Protein 2GVK (pdb70)

Nearest PDB structures (foldseek):
  5gt2-assembly2_D  TM=8.939E-01  e=2.652E-26  Escherichia coli K-12
  5de0-assembly2_D  TM=8.785E-01  e=1.524E-26  Vibrio cholerae
  5vj0-assembly2_C  TM=8.850E-01  e=1.027E-25  [Enterobacter] lignolyticus
  6fl2-assembly1_A  TM=8.879E-01  e=4.227E-25  Klebsiella pneumoniae
  6fiy-assembly1_A  TM=8.890E-01  e=9.405E-25  Klebsiella pneumoniae

B-factor: mean 17.21, std 8.4, range [4.23, 90.87]

Sequence (299 aa):
FGGHIIPQDDVAGKQGEENVVIFIVYNLTDDSPDTVDKVKDDVCANFSAIRSRNRRFPDQFSSSCTGFGADAWTRLFPDKGKPKELSSSTFSSEIKGEKYTAVSTPGDLLFHIRRAKQGLCFEFASSSIILDEKLKGAVVVSVDETHGFRYDGKAIIGFVDDGTEENPAVDENPYHFAVIGEEDADFAGGSYVFVQKYIHDVAWNALLPVEEQQQEKVIGRHKFFNDVELLSDEEKPGNAHNAVTNIGDDLKIVRANPFANNTSKGEEYGTYFIGYASTFSTTRRRLENFIIGSPAGNTDRRLLDFSTAITGTLFFVPSYDLLGELGE

Organism: Bacteroides thetaiotaomicron (strain ATCC 29148 / DSM 2079 / JCM 5827 / CCUG 10774 / NCTC 10582 / VPI-5482 / E50) (NCBI:txid226186)

InterPro domains:
  IPR006314 Dyp-type peroxidase [PS51404] (10-314)
  IPR006314 Dyp-type peroxidase [PTHR30521] (12-313)
  IPR006314 Dyp-type peroxidase [TIGR01413] (16-309)
  IPR011008 Dimeric alpha-beta barrel [SSF54909] (9-314)
  IPR048327 Dyp-type peroxidase, N-terminal domain [PF04261] (18-145)
  IPR048328 Dyp-type peroxidase, C-terminal domain [PF20628] (150-308)

Structure (mmCIF, N/CA/C/O backbone):
data_2GVK
#
_entry.id   2GVK
#
_cell.length_a   109.090
_cell.length_b   109.090
_cell.length_c   122.100
_cell.angle_alpha   90.000
_cell.angle_beta   90.000
_cell.angle_gamma   120.000
#
_symmetry.space_group_name_H-M   'P 63 2 2'
#
loop_
_entity.id
_entity.type
_entity.pdbx_description
1 polymer 'Heme peroxidase'
2 non-polymer 'CHLORIDE ION'
3 non-polymer 'SODIUM ION'
4 non-polymer 'UNKNOWN LIGAND'
5 non-polymer 1,2-ETHANEDIOL
6 non-polymer 'ACETIC ACID'
7 water water
#
loop_
_atom_site.group_PDB
_atom_site.id
_atom_site.type_symbol
_atom_site.label_atom_id
_atom_site.label_alt_id
_atom_site.label_comp_id
_atom_site.label_asym_id
_atom_site.label_entity_id
_atom_site.label_seq_id
_atom_site.pdbx_PDB_ins_code
_atom_site.Cartn_x
_atom_site.Cartn_y
_atom_site.Ca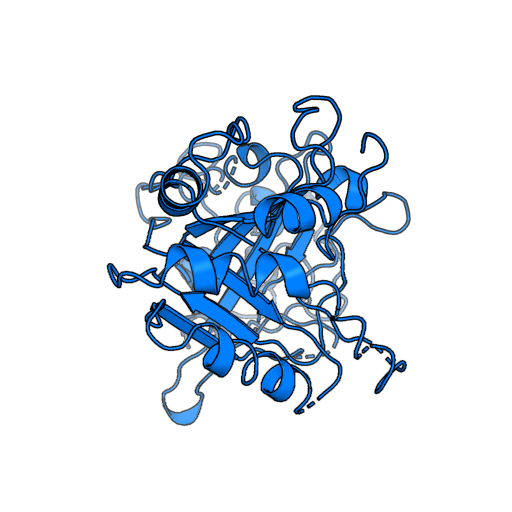rtn_z
_atom_site.occupancy
_atom_site.B_iso_or_equiv
_atom_site.auth_seq_id
_atom_site.auth_comp_id
_atom_site.auth_asym_id
_atom_site.auth_atom_id
_atom_site.pdbx_PDB_model_num
ATOM 1 N N . PHE A 1 9 ? 54.687 42.439 -3.612 1.00 22.70 8 PHE A N 1
ATOM 2 C CA . PHE A 1 9 ? 55.249 43.799 -3.322 1.00 22.54 8 PHE A CA 1
ATOM 3 C C . PHE A 1 9 ? 56.583 44.000 -4.036 1.00 21.88 8 PHE A C 1
ATOM 4 O O . PHE A 1 9 ? 57.507 44.604 -3.490 1.00 21.71 8 PHE A O 1
ATOM 12 N N . GLY A 1 10 ? 56.663 43.498 -5.272 1.00 21.29 9 GLY A N 1
ATOM 13 C CA . GLY A 1 10 ? 57.876 43.600 -6.082 1.00 20.63 9 GLY A CA 1
ATOM 14 C C . GLY A 1 10 ? 59.094 42.953 -5.436 1.00 20.03 9 GLY A C 1
ATOM 15 O O . GLY A 1 10 ? 60.232 43.291 -5.769 1.00 20.03 9 GLY A O 1
ATOM 16 N N . GLY A 1 11 ? 58.853 42.010 -4.524 1.00 19.34 10 GLY A N 1
ATOM 17 C CA . GLY A 1 11 ? 59.930 41.346 -3.801 1.00 18.68 10 GLY A CA 1
ATOM 18 C C . GLY A 1 11 ? 60.501 42.184 -2.653 1.00 18.09 10 GLY A C 1
ATOM 19 O O . GLY A 1 11 ? 61.564 41.878 -2.127 1.00 18.37 10 GLY A O 1
ATOM 20 N N . HIS A 1 12 ? 59.796 43.226 -2.265 1.00 17.21 11 HIS A N 1
ATOM 21 C CA . HIS A 1 12 ? 60.258 44.084 -1.191 1.00 16.41 11 HIS A CA 1
ATOM 22 C C . HIS A 1 12 ? 59.626 43.673 0.126 1.00 15.95 11 HIS A C 1
ATOM 23 O O . HIS A 1 12 ? 58.420 43.473 0.205 1.00 16.65 11 HIS A O 1
ATOM 30 N N . ILE A 1 13 ? 60.446 43.554 1.154 1.00 14.93 12 ILE A N 1
ATOM 31 C CA A ILE A 1 13 ? 59.980 43.194 2.485 0.50 14.45 12 ILE A CA 1
ATOM 32 C CA B ILE A 1 13 ? 59.965 43.195 2.477 0.50 14.43 12 ILE A CA 1
ATOM 33 C C . ILE A 1 13 ? 59.482 44.454 3.208 1.00 13.95 12 ILE A C 1
ATOM 34 O O . ILE A 1 13 ? 60.238 45.406 3.387 1.00 13.72 12 ILE A O 1
ATOM 43 N N . PRO A 1 14 ? 58.203 44.458 3.632 1.00 13.23 13 PRO A N 1
ATOM 44 C CA . PRO A 1 14 ? 57.688 45.610 4.347 1.00 12.86 13 PRO A CA 1
ATOM 45 C C . PRO A 1 14 ? 58.153 45.648 5.791 1.00 12.24 13 PRO A C 1
ATOM 46 O O . PRO A 1 14 ? 58.556 44.635 6.349 1.00 11.92 13 PRO A O 1
ATOM 50 N N . GLN A 1 15 ? 58.124 46.823 6.373 1.00 12.02 14 GLN A N 1
ATOM 51 C CA . GLN A 1 15 ? 58.285 46.946 7.795 1.00 11.83 14 GLN A CA 1
ATOM 52 C C . GLN A 1 15 ? 57.048 46.310 8.463 1.00 12.10 14 GLN A C 1
ATOM 53 O O . GLN A 1 15 ? 56.111 45.907 7.778 1.00 11.87 14 GLN A O 1
ATOM 59 N N . ASP A 1 16 ? 57.026 46.301 9.802 1.00 12.35 15 ASP A N 1
ATOM 60 C CA A ASP A 1 16 ? 55.983 45.632 10.553 0.50 12.64 15 ASP A CA 1
ATOM 61 C CA B ASP A 1 16 ? 55.949 45.644 10.553 0.50 12.46 15 ASP A CA 1
ATOM 62 C C . ASP A 1 16 ? 54.716 46.489 10.610 1.00 12.89 15 ASP A C 1
ATOM 63 O O . ASP A 1 16 ? 54.311 46.949 11.679 1.00 13.43 15 ASP A O 1
ATOM 72 N N . VAL A 1 17 ? 54.063 46.626 9.482 1.00 13.20 16 VAL A N 1
ATOM 73 C CA . VAL A 1 17 ? 52.920 47.494 9.365 1.00 13.71 16 VAL A CA 1
ATOM 74 C C . VAL A 1 17 ? 51.602 46.749 9.511 1.00 14.58 16 VAL A C 1
ATOM 75 O O . VAL A 1 17 ? 50.531 47.355 9.533 1.00 14.91 16 VAL A O 1
ATOM 79 N N . ALA A 1 18 ? 51.677 45.439 9.613 1.00 15.38 17 ALA A N 1
ATOM 80 C CA . ALA A 1 18 ? 50.503 44.642 9.811 1.00 16.36 17 ALA A CA 1
ATOM 81 C C . ALA A 1 18 ? 50.641 43.877 11.085 1.00 17.47 17 ALA A C 1
ATOM 82 O O . ALA A 1 18 ? 49.979 42.885 11.279 1.00 18.01 17 ALA A O 1
ATOM 84 N N . GLY A 1 19 ? 51.532 44.341 11.961 1.00 18.11 18 GLY A N 1
ATOM 85 C CA . GLY A 1 19 ? 51.716 43.726 13.244 1.00 18.77 18 GLY A CA 1
ATOM 86 C C . GLY A 1 19 ? 50.508 43.906 14.165 1.00 19.17 18 GLY A C 1
ATOM 87 O O . GLY A 1 19 ? 49.674 44.816 13.970 1.00 19.54 18 GLY A O 1
ATOM 88 N N . LYS A 1 20 ? 50.391 43.019 15.137 1.00 19.15 19 LYS A N 1
ATOM 89 C CA . LYS A 1 20 ? 49.421 43.171 16.177 1.00 19.31 19 LYS A CA 1
ATOM 90 C C . LYS A 1 20 ? 49.878 44.254 17.078 1.00 19.33 19 LYS A C 1
ATOM 91 O O . LYS A 1 20 ? 51.039 44.685 17.015 1.00 19.34 19 LYS A O 1
ATOM 93 N N . GLN A 1 21 ? 48.971 44.716 17.933 1.00 19.45 20 GLN A N 1
ATOM 94 C CA . GLN A 1 21 ? 49.278 45.765 18.895 1.00 19.50 20 GLN A CA 1
ATOM 95 C C . GLN A 1 21 ? 50.044 45.210 20.089 1.00 19.47 20 GLN A C 1
ATOM 96 O O . GLN A 1 21 ? 49.642 44.216 20.694 1.00 19.49 20 GLN A O 1
ATOM 102 N N . GLY A 1 22 ? 51.152 45.863 20.419 1.00 19.59 21 GLY A N 1
ATOM 103 C CA . GLY A 1 22 ? 52.001 45.432 21.480 1.00 18.50 21 GLY A CA 1
ATOM 104 C C . GLY A 1 22 ? 51.355 45.560 22.830 1.00 17.47 21 GLY A C 1
ATOM 105 O O . GLY A 1 22 ? 50.278 46.172 22.982 1.00 18.12 21 GLY A O 1
ATOM 106 N N . GLU A 1 23 ? 51.995 44.994 23.804 1.00 16.00 22 GLU A N 1
ATOM 107 C CA A GLU A 1 23 ? 51.567 45.120 25.180 0.70 15.43 22 GLU A CA 1
ATOM 108 C CA B GLU A 1 23 ? 51.552 45.135 25.176 0.30 15.34 22 GLU A CA 1
ATOM 109 C C . GLU A 1 23 ? 51.986 46.495 25.711 1.00 14.85 22 GLU A C 1
ATOM 110 O O . GLU A 1 23 ? 51.298 47.090 26.543 1.00 14.62 22 GLU A O 1
ATOM 121 N N . ASN A 1 24 ? 53.153 46.963 25.240 1.00 13.85 23 ASN A N 1
ATOM 122 C CA . ASN A 1 24 ? 53.735 48.254 25.626 1.00 13.04 23 ASN A CA 1
ATOM 123 C C . ASN A 1 24 ? 54.143 48.949 24.374 1.00 12.90 23 ASN A C 1
ATOM 124 O O . ASN A 1 24 ? 54.670 48.318 23.480 1.00 13.66 23 ASN A O 1
ATOM 129 N N . VAL A 1 25 ? 53.903 50.248 24.299 1.00 12.37 24 VAL A N 1
ATOM 130 C CA A VAL A 1 25 ? 54.177 50.995 23.070 0.50 12.04 24 VAL A CA 1
ATOM 131 C CA B VAL A 1 25 ? 54.159 50.999 23.069 0.50 11.99 24 VAL A CA 1
ATOM 132 C C . VAL A 1 25 ? 54.718 52.380 23.348 1.00 11.85 24 VAL A C 1
ATOM 133 O O . VAL A 1 25 ? 54.342 53.015 24.293 1.00 11.62 24 VAL A O 1
ATOM 140 N N . ILE A 1 26 ? 55.653 52.804 22.501 1.00 11.47 25 ILE A N 1
ATOM 141 C CA . ILE A 1 26 ? 56.150 54.160 22.503 1.00 11.16 25 ILE A CA 1
ATOM 142 C C . ILE A 1 26 ? 55.924 54.736 21.130 1.00 11.23 25 ILE A C 1
ATOM 143 O O . ILE A 1 26 ? 56.256 54.100 20.115 1.00 11.49 25 ILE A O 1
ATOM 148 N N . PHE A 1 27 ? 55.246 55.871 21.080 1.00 11.22 26 PHE A N 1
ATOM 149 C CA . PHE A 1 27 ? 55.097 56.658 19.827 1.00 11.12 26 PHE A CA 1
ATOM 150 C C . PHE A 1 27 ? 55.938 57.923 19.958 1.00 10.77 26 PHE A C 1
ATOM 151 O O . PHE A 1 27 ? 55.686 58.751 20.841 1.00 10.96 26 PHE A O 1
ATOM 159 N N . ILE A 1 28 ? 56.925 58.080 19.084 1.00 10.43 27 ILE A N 1
ATOM 160 C CA . ILE A 1 28 ? 57.750 59.287 19.067 1.00 10.71 27 ILE A CA 1
ATOM 161 C C . ILE A 1 28 ? 57.656 59.994 17.714 1.00 10.63 27 ILE A C 1
ATOM 162 O O . ILE A 1 28 ? 57.859 59.386 16.678 1.00 10.81 27 ILE A O 1
ATOM 167 N N . VAL A 1 29 ? 57.333 61.288 17.747 1.00 10.65 28 VAL A N 1
ATOM 168 C CA . VAL A 1 29 ? 57.381 62.117 16.576 1.00 10.81 28 VAL A CA 1
ATOM 169 C C . VAL A 1 29 ? 58.444 63.182 16.790 1.00 10.66 28 VAL A C 1
ATOM 170 O O . VAL A 1 29 ? 58.446 63.882 17.808 1.00 10.80 28 VAL A O 1
ATOM 174 N N . TYR A 1 30 ? 59.381 63.239 15.854 1.00 10.56 29 TYR A N 1
ATOM 175 C CA . TYR A 1 30 ? 60.468 64.196 15.872 1.00 10.59 29 TYR A CA 1
ATOM 176 C C . TYR A 1 30 ? 60.313 65.192 14.735 1.00 10.91 29 TYR A C 1
ATOM 177 O O . TYR A 1 30 ? 59.861 64.832 13.645 1.00 10.90 29 TYR A O 1
ATOM 186 N N . ASN A 1 31 ? 60.792 66.414 14.949 1.00 11.33 30 ASN A N 1
ATOM 187 C CA . ASN A 1 31 ? 61.077 67.326 13.855 1.00 11.51 30 ASN A CA 1
ATOM 188 C C . ASN A 1 31 ? 62.581 67.365 13.627 1.00 11.69 30 ASN A C 1
ATOM 189 O O . ASN A 1 31 ? 63.355 67.229 14.559 1.00 11.53 30 ASN A O 1
ATOM 194 N N . LEU A 1 32 ? 62.981 67.547 12.378 1.00 11.86 31 LEU A N 1
ATOM 195 C CA . LEU A 1 32 ? 64.379 67.727 12.045 1.00 12.10 31 LEU A CA 1
ATOM 196 C C . LEU A 1 32 ? 64.850 69.105 12.447 1.00 12.63 31 LEU A C 1
ATOM 197 O O . LEU A 1 32 ? 64.107 70.063 12.346 1.00 12.88 31 LEU A O 1
ATOM 202 N N . THR A 1 33 ? 66.123 69.200 12.827 1.00 12.99 32 THR A N 1
ATOM 203 C CA . THR A 1 33 ? 66.778 70.494 13.032 1.00 13.69 32 THR A CA 1
ATOM 204 C C . THR A 1 33 ? 67.558 70.891 11.784 1.00 14.48 32 THR A C 1
ATOM 205 O O . THR A 1 33 ? 67.770 70.076 10.887 1.00 14.12 32 THR A O 1
ATOM 209 N N . ASP A 1 34 ? 68.094 72.110 11.797 1.00 15.52 33 ASP A N 1
ATOM 210 C CA A ASP A 1 34 ? 68.874 72.612 10.669 0.70 16.24 33 ASP A CA 1
ATOM 211 C CA B ASP A 1 34 ? 68.866 72.635 10.683 0.30 15.98 33 ASP A CA 1
ATOM 212 C C . ASP A 1 34 ? 70.377 72.417 10.874 1.00 16.34 33 ASP A C 1
ATOM 213 O O . ASP A 1 34 ? 71.186 73.088 10.251 1.00 17.18 33 ASP A O 1
ATOM 222 N N . SER A 1 35 ? 70.750 71.490 11.719 1.00 16.23 34 SER A N 1
ATOM 223 C CA . SER A 1 35 ? 72.172 71.265 11.983 1.00 15.98 34 SER A CA 1
ATOM 224 C C . SER A 1 35 ? 72.885 70.697 10.741 1.00 15.71 34 SER A C 1
ATOM 225 O O . SER A 1 35 ? 72.269 70.065 9.903 1.00 15.50 34 SER A O 1
ATOM 228 N N . PRO A 1 36 ? 74.188 70.898 10.661 1.00 15.37 35 PRO A N 1
ATOM 229 C CA . PRO A 1 36 ? 74.947 70.387 9.512 1.00 15.00 35 PRO A CA 1
ATOM 230 C C . PRO A 1 36 ? 75.261 68.887 9.582 1.00 14.30 35 PRO A C 1
ATOM 231 O O . PRO A 1 36 ? 76.054 68.388 8.780 1.00 14.18 35 PRO A O 1
ATOM 235 N N . ASP A 1 37 ? 74.672 68.187 10.552 1.00 13.63 36 ASP A N 1
ATOM 236 C CA . ASP A 1 37 ? 74.798 66.733 10.647 1.00 13.14 36 ASP A CA 1
ATOM 237 C C . ASP A 1 37 ? 73.451 66.024 10.482 1.00 12.44 36 ASP A C 1
ATOM 238 O O . ASP A 1 37 ? 73.383 64.798 10.589 1.00 12.83 36 ASP A O 1
ATOM 243 N N . THR A 1 38 ? 72.381 66.787 10.291 1.00 11.70 37 THR A N 1
ATOM 244 C CA . THR A 1 38 ? 71.022 66.230 10.395 1.00 11.49 37 THR A CA 1
ATOM 245 C C . THR A 1 38 ? 70.758 65.139 9.382 1.00 11.44 37 THR A C 1
ATOM 246 O O . THR A 1 38 ? 70.254 64.066 9.738 1.00 11.14 37 THR A O 1
ATOM 250 N N . VAL A 1 39 ? 71.089 65.379 8.125 1.00 11.23 38 VAL A N 1
ATOM 251 C CA . VAL A 1 39 ? 70.815 64.363 7.104 1.00 11.58 38 VAL A CA 1
ATOM 252 C C . VAL A 1 39 ? 71.634 63.107 7.361 1.00 11.79 38 VAL A C 1
ATOM 253 O O . VAL A 1 39 ? 71.126 62.009 7.287 1.00 11.67 38 VAL A O 1
ATOM 257 N N . ASP A 1 40 ? 72.901 63.281 7.668 1.00 12.11 39 ASP A N 1
ATOM 258 C CA . ASP A 1 40 ? 73.787 62.130 7.920 1.00 12.65 39 ASP A CA 1
ATOM 259 C C . ASP A 1 40 ? 73.331 61.288 9.112 1.00 12.59 39 ASP A C 1
ATOM 260 O O . ASP A 1 40 ? 73.420 60.062 9.083 1.00 12.77 39 ASP A O 1
ATOM 265 N N . LYS A 1 41 ? 72.894 61.938 10.177 1.00 12.47 40 LYS A N 1
ATOM 266 C CA . LYS A 1 41 ? 72.448 61.201 11.371 1.00 12.56 40 LYS A CA 1
ATOM 267 C C . LYS A 1 41 ? 71.164 60.429 11.088 1.00 12.40 40 LYS A C 1
ATOM 268 O O . LYS A 1 41 ? 71.027 59.271 11.488 1.00 12.56 40 LYS A O 1
ATOM 274 N N . VAL A 1 42 ? 70.260 61.027 10.332 1.00 12.25 41 VAL A N 1
ATOM 275 C CA . VAL A 1 42 ? 69.044 60.325 9.947 1.00 12.29 41 VAL A CA 1
ATOM 276 C C . VAL A 1 42 ? 69.387 59.122 9.053 1.00 12.40 41 VAL A C 1
ATOM 277 O O . VAL A 1 42 ? 68.842 58.032 9.227 1.00 12.00 41 VAL A O 1
ATOM 281 N N . LYS A 1 43 ? 70.315 59.319 8.127 1.00 12.83 42 LYS A N 1
ATOM 282 C CA . LYS A 1 43 ? 70.722 58.241 7.220 1.00 13.45 42 LYS A CA 1
ATOM 283 C C . LYS A 1 43 ? 71.409 57.101 7.984 1.00 13.94 42 LYS A C 1
ATOM 284 O O . LYS A 1 43 ? 71.230 55.918 7.640 1.00 14.04 42 LYS A O 1
ATOM 290 N N . ASP A 1 44 ? 72.147 57.437 9.042 1.00 14.46 43 ASP A N 1
ATOM 291 C CA A ASP A 1 44 ? 72.782 56.406 9.926 0.70 14.74 43 ASP A CA 1
ATOM 292 C CA B ASP A 1 44 ? 72.791 56.409 9.822 0.30 14.46 43 ASP A CA 1
ATOM 293 C C . ASP A 1 44 ? 71.730 55.525 10.540 1.00 14.38 43 ASP A C 1
ATOM 294 O O . ASP A 1 44 ? 71.876 54.315 10.602 1.00 14.82 43 ASP A O 1
ATOM 303 N N . VAL A 1 45 ? 70.649 56.131 11.002 1.00 13.45 44 VAL A N 1
ATOM 304 C CA . VAL A 1 45 ? 69.547 55.343 11.565 1.00 13.10 44 VAL A CA 1
ATOM 305 C C . VAL A 1 45 ? 68.894 54.473 10.463 1.00 12.85 44 VAL A C 1
ATOM 306 O O . VAL A 1 45 ? 68.656 53.289 10.665 1.00 12.65 44 VAL A O 1
ATOM 310 N N . CYS A 1 46 ? 68.648 55.060 9.287 1.00 12.80 45 CYS A N 1
ATOM 311 C CA . CYS A 1 46 ? 68.090 54.291 8.157 1.00 12.79 45 CYS A CA 1
ATOM 312 C C . CYS A 1 46 ? 68.956 53.070 7.853 1.00 12.76 45 CYS A C 1
ATOM 313 O O . CYS A 1 46 ? 68.442 51.955 7.670 1.00 12.59 45 CYS A O 1
ATOM 316 N N . ALA A 1 47 ? 70.267 53.293 7.774 1.00 12.98 46 ALA A N 1
ATOM 317 C CA . ALA A 1 47 ? 71.207 52.247 7.423 1.00 13.14 46 ALA A CA 1
ATOM 318 C C . ALA A 1 47 ? 71.248 51.125 8.457 1.00 13.21 46 ALA A C 1
ATOM 319 O O . ALA A 1 47 ? 71.476 49.960 8.104 1.00 13.40 46 ALA A O 1
ATOM 321 N N . ASN A 1 48 ? 71.032 51.473 9.720 1.00 13.05 47 ASN A N 1
ATOM 322 C CA . ASN A 1 48 ? 71.216 50.540 10.810 1.00 13.23 47 ASN A CA 1
ATOM 323 C C . ASN A 1 48 ? 69.918 50.051 11.442 1.00 12.81 47 ASN A C 1
ATOM 324 O O . ASN A 1 48 ? 69.941 49.262 12.413 1.00 12.42 47 ASN A O 1
ATOM 329 N N . PHE A 1 49 ? 68.799 50.460 10.871 1.00 12.75 48 PHE A N 1
ATOM 330 C CA . PHE A 1 49 ? 67.473 50.194 11.474 1.00 12.35 48 PHE A CA 1
ATOM 331 C C . PHE A 1 49 ? 67.151 48.708 11.581 1.00 12.23 48 PHE A C 1
ATOM 332 O O . PHE A 1 49 ? 66.797 48.228 12.651 1.00 11.94 48 PHE A O 1
ATOM 340 N N . SER A 1 50 ? 67.307 47.972 10.482 1.00 12.30 49 SER A N 1
ATOM 341 C CA . SER A 1 50 ? 67.013 46.547 10.513 1.00 12.38 49 SER A CA 1
ATOM 342 C C . SER A 1 50 ? 68.017 45.797 11.431 1.00 12.20 49 SER A C 1
ATOM 343 O O . SER A 1 50 ? 67.644 44.854 12.088 1.00 12.05 49 SER A O 1
ATOM 346 N N . ALA A 1 51 ? 69.262 46.284 11.510 1.00 11.98 50 ALA A N 1
ATOM 347 C CA . ALA A 1 51 ? 70.255 45.728 12.453 1.00 12.14 50 ALA A CA 1
ATOM 348 C C . ALA A 1 51 ? 69.829 45.928 13.922 1.00 12.08 50 ALA A C 1
ATOM 349 O O . ALA A 1 51 ? 70.025 45.051 14.766 1.00 11.98 50 ALA A O 1
ATOM 359 N N . ILE A 1 53 ? 66.758 46.193 14.985 1.00 11.72 52 ILE A N 1
ATOM 360 C CA . ILE A 1 53 ? 65.666 45.259 15.193 1.00 11.56 52 ILE A CA 1
ATOM 361 C C . ILE A 1 53 ? 66.202 43.841 15.334 1.00 11.21 52 ILE A C 1
ATOM 362 O O . ILE A 1 53 ? 65.767 43.095 16.233 1.00 11.14 52 ILE A O 1
ATOM 367 N N . ARG A 1 54 ? 67.172 43.466 14.489 1.00 11.07 53 ARG A N 1
ATOM 368 C CA . ARG A 1 54 ? 67.791 42.128 14.587 1.00 11.33 53 ARG A CA 1
ATOM 369 C C . ARG A 1 54 ? 68.376 41.906 15.962 1.00 11.67 53 ARG A C 1
ATOM 370 O O . ARG A 1 54 ? 68.279 40.834 16.508 1.00 11.86 53 ARG A O 1
ATOM 378 N N . SER A 1 55 ? 69.059 42.921 16.479 1.00 11.96 54 SER A N 1
ATOM 379 C CA . SER A 1 55 ? 69.676 42.833 17.789 1.00 12.54 54 SER A CA 1
ATOM 380 C C . SER A 1 55 ? 68.632 42.534 18.875 1.00 12.48 54 SER A C 1
ATOM 381 O O . SER A 1 55 ? 68.771 41.564 19.652 1.00 12.36 54 SER A O 1
ATOM 392 N N . ARG A 1 57 ? 65.606 41.262 18.556 1.00 12.28 56 ARG A N 1
ATOM 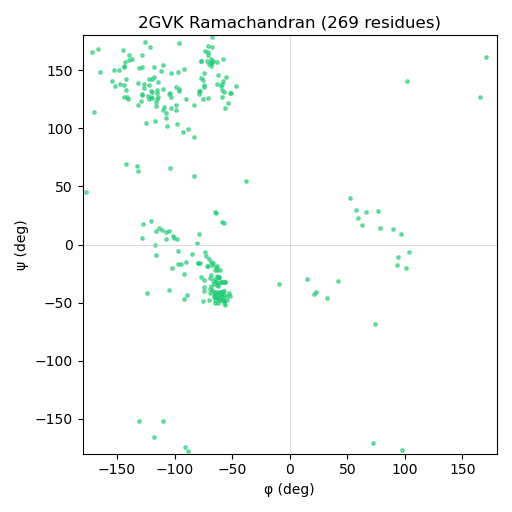393 C CA . ARG A 1 57 ? 64.945 39.963 18.359 1.00 12.07 56 ARG A CA 1
ATOM 394 C C . ARG A 1 57 ? 65.883 38.793 18.633 1.00 11.82 56 ARG A C 1
ATOM 395 O O . ARG A 1 57 ? 65.446 37.741 19.080 1.00 12.00 56 ARG A O 1
ATOM 403 N N . ASN A 1 58 ? 67.172 38.992 18.402 1.00 11.10 57 ASN A N 1
ATOM 404 C CA . ASN A 1 58 ? 68.171 37.990 18.724 1.00 10.97 57 ASN A CA 1
ATOM 405 C C . ASN A 1 58 ? 68.315 37.854 20.247 1.00 10.97 57 ASN A C 1
ATOM 406 O O . ASN A 1 58 ? 68.355 36.773 20.775 1.00 11.39 57 ASN A O 1
ATOM 411 N N . ARG A 1 59 ? 68.318 38.993 20.941 1.00 10.73 58 ARG A N 1
ATOM 412 C CA A ARG A 1 59 ? 68.497 39.011 22.385 0.50 10.71 58 ARG A CA 1
ATOM 413 C CA B ARG A 1 59 ? 68.490 39.007 22.388 0.50 10.80 58 ARG A CA 1
ATOM 414 C C . ARG A 1 59 ? 67.244 38.545 23.129 1.00 10.99 58 ARG A C 1
ATOM 415 O O . ARG A 1 59 ? 67.340 37.884 24.147 1.00 10.94 58 ARG A O 1
ATOM 430 N N . PHE A 1 60 ? 66.071 38.914 22.599 1.00 11.28 59 PHE A N 1
ATOM 431 C CA . PHE A 1 60 ? 64.770 38.669 23.261 1.00 11.79 59 PHE A CA 1
ATOM 432 C C . PHE A 1 60 ? 63.765 38.085 22.285 1.00 12.30 59 PHE A C 1
ATOM 433 O O . PHE A 1 60 ? 62.783 38.723 21.933 1.00 12.16 59 PHE A O 1
ATOM 441 N N . PRO A 1 61 ? 64.016 36.872 21.843 1.00 12.86 60 PRO A N 1
ATOM 442 C CA . PRO A 1 61 ? 63.217 36.276 20.781 1.00 13.62 60 PRO A CA 1
ATOM 443 C C . PRO A 1 61 ? 61.745 36.063 21.119 1.00 14.59 60 PRO A C 1
ATOM 444 O O . PRO A 1 61 ? 60.946 35.896 20.222 1.00 15.24 60 PRO A O 1
ATOM 448 N N . ASP A 1 62 ? 61.391 36.070 22.397 1.00 15.11 61 ASP A N 1
ATOM 449 C CA . ASP A 1 62 ? 60.016 35.833 22.793 1.00 15.83 61 ASP A CA 1
ATOM 450 C C . ASP A 1 62 ? 59.273 37.094 23.200 1.00 15.62 61 ASP A C 1
ATOM 451 O O . ASP A 1 62 ? 58.111 37.020 23.619 1.00 16.00 61 ASP A O 1
ATOM 464 N N . GLN A 1 64 ? 58.411 39.747 21.239 1.00 14.24 63 GLN A N 1
ATOM 465 C CA . GLN A 1 64 ? 57.618 40.374 20.183 1.00 14.26 63 GLN A CA 1
ATOM 466 C C . GLN A 1 64 ? 58.035 41.823 19.910 1.00 13.48 63 GLN A C 1
ATOM 467 O O . GLN A 1 64 ? 57.193 42.694 19.704 1.00 14.17 63 GLN A O 1
ATOM 473 N N . PHE A 1 65 ? 59.330 42.058 19.815 1.00 12.46 64 PHE A N 1
ATOM 474 C CA . PHE A 1 65 ? 59.811 43.389 19.593 1.00 11.88 64 PHE A CA 1
ATOM 475 C C . PHE A 1 65 ? 59.577 43.842 18.166 1.00 11.92 64 PHE A C 1
ATOM 476 O O . PHE A 1 65 ? 59.882 43.115 17.215 1.00 12.06 64 PHE A O 1
ATOM 484 N N . SER A 1 66 ? 59.137 45.079 18.015 1.00 11.88 65 SER A N 1
ATOM 485 C CA A SER A 1 66 ? 59.015 45.674 16.703 0.25 12.01 65 SER A CA 1
ATOM 486 C CA B SER A 1 66 ? 58.956 45.679 16.701 0.25 11.95 65 SER A CA 1
ATOM 487 C CA C SER A 1 66 ? 58.945 45.660 16.716 0.50 11.94 65 SER A CA 1
ATOM 488 C C . SER A 1 66 ? 59.134 47.190 16.766 1.00 12.03 65 SER A C 1
ATOM 489 O O . SER A 1 66 ? 58.814 47.818 17.771 1.00 12.10 65 SER A O 1
ATOM 496 N N . CYS A 1 67 ? 59.650 47.759 15.678 1.00 12.11 66 CYS A N 1
ATOM 497 C CA . CYS A 1 67 ? 59.705 49.188 15.491 1.00 12.02 66 CYS A CA 1
ATOM 498 C C . CYS A 1 67 ? 59.476 49.484 14.022 1.00 12.22 66 CYS A C 1
ATOM 499 O O . CYS A 1 67 ? 59.983 48.774 13.155 1.00 12.18 66 CYS A O 1
ATOM 502 N N . THR A 1 68 ? 58.679 50.499 13.751 1.00 11.94 67 THR A N 1
ATOM 503 C CA . THR A 1 68 ? 58.546 51.029 12.400 1.00 12.19 67 THR A CA 1
ATOM 504 C C . THR A 1 68 ? 59.015 52.478 12.384 1.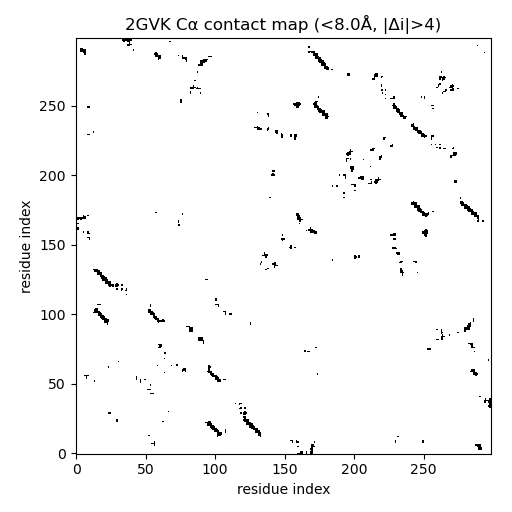00 12.25 67 THR A C 1
ATOM 505 O O . THR A 1 68 ? 58.930 53.189 13.409 1.00 12.66 67 THR A O 1
ATOM 517 N N . GLY A 1 70 ? 58.914 56.034 9.943 1.00 11.63 69 GLY A N 1
ATOM 518 C CA . GLY A 1 70 ? 58.264 56.725 8.851 1.00 11.54 69 GLY A CA 1
ATOM 519 C C . GLY A 1 70 ? 58.724 58.156 8.713 1.00 10.89 69 GLY A C 1
ATOM 520 O O . GLY A 1 70 ? 59.240 58.758 9.668 1.00 10.82 69 GLY A O 1
ATOM 521 N N . PHE A 1 71 ? 58.475 58.715 7.533 1.00 10.30 70 PHE A N 1
ATOM 522 C CA . PHE A 1 71 ? 58.895 60.076 7.182 1.00 10.27 70 PHE A CA 1
ATOM 523 C C . PHE A 1 71 ? 57.726 60.952 6.775 1.00 10.30 70 PHE A C 1
ATOM 524 O O . PHE A 1 71 ? 56.896 60.549 5.959 1.00 10.25 70 PHE A O 1
ATOM 532 N N . GLY A 1 72 ? 57.730 62.196 7.260 1.00 10.16 71 GLY A N 1
ATOM 533 C CA . GLY A 1 72 ? 56.750 63.198 6.854 1.00 10.34 71 GLY A CA 1
ATOM 534 C C . GLY A 1 72 ? 56.985 63.655 5.419 1.00 10.57 71 GLY A C 1
ATOM 535 O O . GLY A 1 72 ? 58.051 63.444 4.856 1.00 10.25 71 GLY A O 1
ATOM 536 N N . ALA A 1 73 ? 55.986 64.287 4.833 1.00 10.86 72 ALA A N 1
ATOM 537 C CA . ALA A 1 73 ? 56.039 64.634 3.427 1.00 11.53 72 ALA A CA 1
ATOM 538 C C . ALA A 1 73 ? 57.147 65.642 3.130 1.00 11.93 72 ALA A C 1
ATOM 539 O O . ALA A 1 73 ? 57.968 65.428 2.225 1.00 12.24 72 ALA A O 1
ATOM 541 N N . ASP A 1 74 ? 57.194 66.735 3.894 1.00 12.04 73 ASP A N 1
ATOM 542 C CA . ASP A 1 74 ? 58.233 67.747 3.679 1.00 12.17 73 ASP A CA 1
ATOM 543 C C . ASP A 1 74 ? 59.612 67.175 3.966 1.00 11.92 73 ASP A C 1
ATOM 544 O O . ASP A 1 74 ? 60.573 67.441 3.227 1.00 12.14 73 ASP A O 1
ATOM 549 N N . ALA A 1 75 ? 59.715 66.406 5.059 1.00 11.50 74 ALA A N 1
ATOM 550 C CA . ALA A 1 75 ? 60.988 65.796 5.465 1.00 11.24 74 ALA A CA 1
ATOM 551 C C . ALA A 1 75 ? 61.537 64.875 4.395 1.00 11.06 74 ALA A C 1
ATOM 552 O O . ALA A 1 75 ? 62.743 64.854 4.140 1.00 10.74 74 ALA A O 1
ATOM 554 N N . TRP A 1 76 ? 60.663 64.092 3.779 1.00 10.96 75 TRP A N 1
ATOM 555 C CA . TRP A 1 76 ? 61.080 63.159 2.738 1.00 11.15 75 TRP A CA 1
ATOM 556 C C . TRP A 1 76 ? 61.796 63.905 1.610 1.00 11.64 75 TRP A C 1
ATOM 557 O O . TRP A 1 76 ? 62.867 63.519 1.186 1.00 11.72 75 TRP A O 1
ATOM 568 N N . THR A 1 77 ? 61.196 64.992 1.154 1.00 12.16 76 THR A N 1
ATOM 569 C CA . THR A 1 77 ? 61.748 65.751 0.052 1.00 12.71 76 THR A CA 1
ATOM 570 C C . THR A 1 77 ? 63.057 66.456 0.461 1.00 13.08 76 THR A C 1
ATOM 571 O O . THR A 1 77 ? 64.003 66.532 -0.325 1.00 13.12 76 THR A O 1
ATOM 575 N N . ARG A 1 78 ? 63.130 66.920 1.695 1.00 13.50 77 ARG A N 1
ATOM 576 C CA . ARG A 1 78 ? 64.364 67.521 2.203 1.00 13.97 77 ARG A CA 1
ATOM 577 C C . ARG A 1 78 ? 65.507 66.507 2.278 1.00 13.82 77 ARG A C 1
ATOM 578 O O . ARG A 1 78 ? 66.625 66.777 1.820 1.00 14.00 77 ARG A O 1
ATOM 586 N N . LEU A 1 79 ? 65.223 65.344 2.847 1.00 13.43 78 LEU A N 1
ATOM 587 C CA . LEU A 1 79 ? 66.244 64.343 3.084 1.00 13.10 78 LEU A CA 1
ATOM 588 C C . LEU A 1 79 ? 66.671 63.625 1.827 1.00 13.18 78 LEU A C 1
ATOM 589 O O . LEU A 1 79 ? 67.852 63.297 1.671 1.00 13.29 78 LEU A O 1
ATOM 594 N N . PHE A 1 80 ? 65.693 63.321 0.954 1.00 12.99 79 PHE A N 1
ATOM 595 C CA . PHE A 1 80 ? 65.883 62.411 -0.173 1.00 12.86 79 PHE A CA 1
ATOM 596 C C . PHE A 1 80 ? 65.336 63.016 -1.476 1.00 12.93 79 PHE A C 1
ATOM 597 O O . PHE A 1 80 ? 64.423 62.474 -2.081 1.00 13.14 79 PHE A O 1
ATOM 605 N N . PRO A 1 81 ? 65.915 64.122 -1.915 1.00 12.85 80 PRO A N 1
ATOM 606 C CA . PRO A 1 81 ? 65.412 64.831 -3.108 1.00 13.02 80 PRO A CA 1
ATOM 607 C C . PRO A 1 81 ? 65.426 64.016 -4.416 1.00 13.18 80 PRO A C 1
ATOM 608 O O . PRO A 1 81 ? 64.688 64.345 -5.346 1.00 13.32 80 PRO A O 1
ATOM 612 N N . ASP A 1 82 ? 66.253 62.988 -4.496 1.00 13.15 81 ASP A N 1
ATOM 613 C CA . ASP A 1 82 ? 66.429 62.271 -5.768 1.00 13.66 81 ASP A CA 1
ATOM 614 C C . ASP A 1 82 ? 65.852 60.854 -5.765 1.00 13.97 81 ASP A C 1
ATOM 615 O O . ASP A 1 82 ? 66.041 60.114 -6.715 1.00 13.96 81 ASP A O 1
ATOM 620 N N . LYS A 1 83 ? 65.059 60.534 -4.753 1.00 14.69 82 LYS A N 1
ATOM 621 C CA . LYS A 1 83 ? 64.530 59.177 -4.583 1.00 15.32 82 LYS A CA 1
ATOM 622 C C . LYS A 1 83 ? 63.118 59.033 -5.121 1.00 15.50 82 LYS A C 1
ATOM 623 O O . LYS A 1 83 ? 62.503 57.954 -4.998 1.00 16.67 82 LYS A O 1
ATOM 629 N N . GLY A 1 84 ? 62.597 60.088 -5.743 1.00 14.60 83 GLY A N 1
ATOM 630 C CA . GLY A 1 84 ? 61.197 60.108 -6.115 1.00 14.01 83 GLY A CA 1
ATOM 631 C C . GLY A 1 84 ? 60.338 60.281 -4.875 1.00 13.56 83 GLY A C 1
ATOM 632 O O . GLY A 1 84 ? 60.848 60.525 -3.808 1.00 14.00 83 GLY A O 1
ATOM 633 N N . LYS A 1 85 ? 59.040 60.135 -5.021 1.00 12.86 84 LYS A N 1
ATOM 634 C CA . LYS A 1 85 ? 58.135 60.311 -3.899 1.00 12.67 84 LYS A CA 1
ATOM 635 C C . LYS A 1 85 ? 56.895 59.465 -4.091 1.00 12.53 84 LYS A C 1
ATOM 636 O O . LYS A 1 85 ? 56.365 59.395 -5.187 1.00 12.54 84 LYS A O 1
ATOM 642 N N . PRO A 1 86 ? 56.437 58.786 -3.015 1.00 12.39 85 PRO A N 1
ATOM 643 C CA . PRO A 1 86 ? 55.196 58.023 -3.119 1.00 12.45 85 PRO A CA 1
ATOM 644 C C . PRO A 1 86 ? 54.041 58.900 -3.597 1.00 12.75 85 PRO A C 1
ATOM 645 O O . PRO A 1 86 ? 53.975 60.080 -3.235 1.00 12.88 85 PRO A O 1
ATOM 649 N N . LYS A 1 87 ? 53.146 58.318 -4.398 1.00 12.74 86 LYS A N 1
ATOM 650 C CA . LYS A 1 87 ? 52.119 59.082 -5.083 1.00 13.24 86 LYS A CA 1
ATOM 651 C C . LYS A 1 87 ? 51.208 59.873 -4.153 1.00 13.25 86 LYS A C 1
ATOM 652 O O . LYS A 1 87 ? 50.786 60.977 -4.505 1.00 13.57 86 LYS A O 1
ATOM 658 N N . GLU A 1 88 ? 50.954 59.348 -2.956 1.00 13.39 87 GLU A N 1
ATOM 659 C CA . GLU A 1 88 ? 50.031 60.001 -2.011 1.00 13.44 87 GLU A CA 1
ATOM 660 C C . GLU A 1 88 ? 50.737 60.663 -0.814 1.00 13.51 87 GLU A C 1
ATOM 661 O O . GLU A 1 88 ? 50.075 61.069 0.154 1.00 13.97 87 GLU A O 1
ATOM 667 N N . LEU A 1 89 ? 52.073 60.770 -0.862 1.00 13.21 88 LEU A N 1
ATOM 668 C CA . LEU A 1 89 ? 52.796 61.412 0.232 1.00 12.82 88 LEU A CA 1
ATOM 669 C C . LEU A 1 89 ? 52.800 62.925 0.080 1.00 12.92 88 LEU A C 1
ATOM 670 O O . LEU A 1 89 ? 53.596 63.506 -0.683 1.00 13.03 88 LEU A O 1
ATOM 675 N N . SER A 1 90 ? 51.802 63.526 0.706 1.00 12.98 89 SER A N 1
ATOM 676 C CA A SER A 1 90 ? 51.642 64.974 0.743 0.35 12.98 89 SER A CA 1
ATOM 677 C CA B SER A 1 90 ? 51.698 64.966 0.769 0.35 13.10 89 SER A CA 1
ATOM 678 C CA C SER A 1 90 ? 51.658 64.966 0.745 0.30 13.04 89 SER A CA 1
ATOM 679 C C . SER A 1 90 ? 51.152 65.353 2.131 1.00 13.03 89 SER A C 1
ATOM 680 O O . SER A 1 90 ? 50.418 64.585 2.765 1.00 13.24 89 SER A O 1
ATOM 687 N N . THR A 1 91 ? 51.550 66.526 2.610 1.00 12.76 90 THR A N 1
ATOM 688 C CA . THR A 1 91 ? 51.138 66.965 3.932 1.00 12.68 90 THR A CA 1
ATOM 689 C C . THR A 1 91 ? 49.619 66.855 4.080 1.00 12.53 90 THR A C 1
ATOM 690 O O . THR A 1 91 ? 48.860 67.336 3.234 1.00 12.54 90 THR A O 1
ATOM 694 N N . PHE A 1 92 ? 49.185 66.240 5.169 1.00 12.51 91 PHE A N 1
ATOM 695 C CA . PHE A 1 92 ? 47.771 66.065 5.438 1.00 12.86 91 PHE A CA 1
ATOM 696 C C . PHE A 1 92 ? 47.073 67.409 5.459 1.00 13.40 91 PHE A C 1
ATOM 697 O O . PHE A 1 92 ? 47.557 68.358 6.064 1.00 13.02 91 PHE A O 1
ATOM 705 N N . SER A 1 93 ? 45.967 67.498 4.736 1.00 14.41 92 SER A N 1
ATOM 706 C CA A SER A 1 93 ? 45.151 68.708 4.710 0.50 14.82 92 SER A CA 1
ATOM 707 C CA B SER A 1 93 ? 45.167 68.706 4.717 0.50 14.92 92 SER A CA 1
ATOM 708 C C . SER A 1 93 ? 44.053 68.603 5.754 1.00 15.31 92 SER A C 1
ATOM 709 O O . SER A 1 93 ? 43.267 67.679 5.736 1.00 15.60 92 SER A O 1
ATOM 714 N N . GLU A 1 94 ? 44.030 69.535 6.676 1.00 16.05 93 GLU A N 1
ATOM 715 C CA . GLU A 1 94 ? 43.037 69.547 7.733 1.00 17.08 93 GLU A CA 1
ATOM 716 C C . GLU A 1 94 ? 41.608 69.316 7.181 1.00 17.47 93 GLU A C 1
ATOM 717 O O . GLU A 1 94 ? 41.231 69.878 6.137 1.00 17.16 93 GLU A O 1
ATOM 723 N N . ILE A 1 95 ? 40.836 68.478 7.876 1.00 18.10 94 ILE A N 1
ATOM 724 C CA . ILE A 1 95 ? 39.441 68.234 7.519 1.00 18.67 94 ILE A CA 1
ATOM 725 C C . ILE A 1 95 ? 38.549 68.905 8.538 1.00 19.46 94 ILE A C 1
ATOM 726 O O . ILE A 1 95 ? 38.495 68.504 9.701 1.00 19.24 94 ILE A O 1
ATOM 731 N N . LYS A 1 96 ? 37.896 69.977 8.114 1.00 20.34 95 LYS A N 1
ATOM 732 C CA . LYS A 1 96 ? 37.098 70.770 8.996 1.00 21.27 95 LYS A CA 1
ATOM 733 C C . LYS A 1 96 ? 35.612 70.540 8.702 1.00 21.56 95 LYS A C 1
ATOM 734 O O . LYS A 1 96 ? 35.118 70.850 7.602 1.00 21.61 95 LYS A O 1
ATOM 738 N N . GLY A 1 97 ? 34.924 69.934 9.650 1.00 21.69 96 GLY A N 1
ATOM 739 C CA . GLY A 1 97 ? 33.490 69.714 9.540 1.00 22.03 96 GLY A CA 1
ATOM 740 C C . GLY A 1 97 ? 32.730 70.876 10.150 1.00 22.20 96 GLY A C 1
ATOM 741 O O . GLY A 1 97 ? 33.329 71.866 10.579 1.00 22.10 96 GLY A O 1
ATOM 742 N N . GLU A 1 98 ? 31.418 70.747 10.228 1.00 22.48 97 GLU A N 1
ATOM 743 C CA . GLU A 1 98 ? 30.604 71.806 10.793 1.00 22.75 97 GLU A CA 1
ATOM 744 C C . GLU A 1 98 ? 30.855 71.933 12.287 1.00 22.09 97 GLU A C 1
ATOM 745 O O . GLU A 1 98 ? 30.757 73.008 12.837 1.00 22.35 97 GLU A O 1
ATOM 751 N N . LYS A 1 99 ? 31.274 70.842 12.915 1.00 21.09 98 LYS A N 1
ATOM 752 C CA . LYS A 1 99 ? 31.458 70.819 14.351 1.00 20.34 98 LYS A CA 1
ATOM 753 C C . LYS A 1 99 ? 32.885 70.407 14.758 1.00 19.39 98 LYS A C 1
ATOM 754 O O . LYS A 1 99 ? 33.454 70.962 15.693 1.00 19.42 98 LYS A O 1
ATOM 758 N N . TYR A 1 100 ? 33.430 69.407 14.082 1.00 18.19 99 TYR A N 1
ATOM 759 C CA . TYR A 1 100 ? 34.706 68.840 14.472 1.00 17.17 99 TYR A CA 1
ATOM 760 C C . TYR A 1 100 ? 35.751 69.015 13.400 1.00 16.29 99 TYR A C 1
ATOM 761 O O . TYR A 1 100 ? 35.432 69.075 12.217 1.00 16.06 99 TYR A O 1
ATOM 770 N N . THR A 1 101 ? 37.019 69.065 13.826 1.00 15.87 100 THR A N 1
ATOM 771 C CA . THR A 1 101 ? 38.134 69.224 12.909 1.00 15.58 100 THR A CA 1
ATOM 772 C C . THR A 1 101 ? 39.189 68.170 13.139 1.00 14.59 100 THR A C 1
ATOM 773 O O . THR A 1 101 ? 39.621 67.950 14.272 1.00 14.48 100 THR A O 1
ATOM 777 N N . ALA A 1 102 ? 39.585 67.497 12.065 1.00 14.00 101 ALA A N 1
ATOM 778 C CA . ALA A 1 102 ? 40.765 66.651 12.092 1.00 13.63 101 ALA A CA 1
ATOM 779 C C . ALA A 1 102 ? 41.946 67.550 11.737 1.00 13.40 101 ALA A C 1
ATOM 780 O O . ALA A 1 102 ? 42.175 67.874 10.553 1.00 12.95 101 ALA A O 1
ATOM 782 N N . VAL A 1 103 ? 42.667 67.987 12.773 1.00 13.38 102 VAL A N 1
ATOM 783 C CA . VAL A 1 103 ? 43.773 68.912 12.619 1.00 13.12 102 VAL A CA 1
ATOM 784 C C . VAL A 1 103 ? 44.981 68.260 11.928 1.00 13.06 102 VAL A C 1
ATOM 785 O O . VAL A 1 103 ? 45.136 67.047 11.934 1.00 13.19 102 VAL A O 1
ATOM 789 N N . SER A 1 104 ? 45.798 69.101 11.297 1.00 12.79 103 SER A N 1
ATOM 790 C CA . SER A 1 104 ? 47.027 68.677 10.688 1.00 12.34 103 SER A CA 1
ATOM 791 C C . SER A 1 104 ? 48.172 69.360 11.426 1.00 12.47 103 SER A C 1
ATOM 792 O O . SER A 1 104 ? 48.243 70.601 11.467 1.00 12.85 103 SER A O 1
ATOM 795 N N . THR A 1 105 ? 49.048 68.566 12.026 1.00 12.30 104 THR A N 1
ATOM 796 C CA . THR A 1 105 ? 50.075 69.082 12.906 1.00 12.15 104 THR A CA 1
ATOM 797 C C . THR A 1 105 ? 51.460 68.537 12.484 1.00 12.11 104 THR A C 1
ATOM 798 O O . THR A 1 105 ? 51.549 67.589 11.720 1.00 12.21 104 THR A O 1
ATOM 802 N N . PRO A 1 106 ? 52.535 69.170 12.953 1.00 12.39 105 PRO A N 1
ATOM 803 C CA . PRO A 1 106 ? 53.880 68.845 12.459 1.00 12.17 105 PRO A CA 1
ATOM 804 C C . PRO A 1 106 ? 54.421 67.470 12.831 1.00 11.94 105 PRO A C 1
ATOM 805 O O . PRO A 1 106 ? 53.983 66.849 13.803 1.00 11.92 105 PRO A O 1
ATOM 809 N N . GLY A 1 107 ? 55.413 67.028 12.065 1.00 11.89 106 GLY A N 1
ATOM 810 C CA . GLY A 1 107 ? 56.134 65.809 12.376 1.00 11.61 106 GLY A CA 1
ATOM 811 C C . GLY A 1 107 ? 56.936 65.376 11.181 1.00 11.24 106 GLY A C 1
ATOM 812 O O . GLY A 1 107 ? 56.403 65.273 10.087 1.00 11.41 106 GLY A O 1
ATOM 813 N N . ASP A 1 108 ? 58.236 65.148 11.385 1.00 10.75 107 ASP A N 1
ATOM 814 C CA . ASP A 1 108 ? 59.140 64.779 10.285 1.00 10.64 107 ASP A CA 1
ATOM 815 C C . ASP A 1 108 ? 59.494 63.300 10.310 1.00 10.63 107 ASP A C 1
ATOM 816 O O . ASP A 1 108 ? 59.637 62.683 9.263 1.00 10.84 107 ASP A O 1
ATOM 821 N N . LEU A 1 109 ? 59.697 62.761 11.524 1.00 10.82 108 LEU A N 1
ATOM 822 C CA . LEU A 1 109 ? 60.009 61.343 11.720 1.00 10.82 108 LEU A CA 1
ATOM 823 C C . LEU A 1 109 ? 59.045 60.742 12.711 1.00 10.72 108 LEU A C 1
ATOM 824 O O . LEU A 1 109 ? 58.745 61.354 13.741 1.00 11.01 108 LEU A O 1
ATOM 829 N N . LEU A 1 110 ? 58.585 59.524 12.418 1.00 10.59 109 LEU A N 1
ATOM 830 C CA . LEU A 1 110 ? 57.777 58.741 13.352 1.00 10.66 109 LEU A CA 1
ATOM 831 C C . LEU A 1 110 ? 58.465 57.435 13.695 1.00 10.78 109 LEU A C 1
ATOM 832 O O . LEU A 1 110 ? 58.917 56.711 12.807 1.00 10.90 109 LEU A O 1
ATOM 837 N N . PHE A 1 111 ? 58.537 57.137 14.990 1.00 10.70 110 PHE A N 1
ATOM 838 C CA . PHE A 1 111 ? 58.939 55.809 15.455 1.00 10.75 110 PHE A CA 1
ATOM 839 C C . PHE A 1 111 ? 57.817 55.221 16.256 1.00 10.75 110 PHE A C 1
ATOM 840 O O . PHE A 1 111 ? 57.297 55.863 17.186 1.00 10.70 110 PHE A O 1
ATOM 848 N N . HIS A 1 112 ? 57.405 54.010 15.866 1.00 10.53 111 HIS A N 1
ATOM 849 C CA . HIS A 1 112 ? 56.354 53.272 16.545 1.00 10.83 111 HIS A CA 1
ATOM 850 C C . HIS A 1 112 ? 56.994 51.995 17.086 1.00 11.01 111 HIS A C 1
ATOM 851 O O . HIS A 1 112 ? 57.338 51.088 16.324 1.00 11.43 111 HIS A O 1
ATOM 858 N N . ILE A 1 113 ? 57.190 51.964 18.418 1.00 10.87 112 ILE A N 1
ATOM 859 C CA . ILE A 1 113 ? 57.970 50.938 19.080 1.00 11.45 112 ILE A CA 1
ATOM 860 C C . ILE A 1 113 ? 57.048 50.115 19.979 1.00 11.51 112 ILE A C 1
ATOM 861 O O . ILE A 1 113 ? 56.346 50.669 20.809 1.00 11.32 112 ILE A O 1
ATOM 866 N N . ARG A 1 114 ? 57.082 48.793 19.798 1.00 11.89 113 ARG A N 1
ATOM 867 C CA A ARG A 1 114 ? 56.184 47.830 20.486 0.50 12.27 113 ARG A CA 1
ATOM 868 C CA B ARG A 1 114 ? 56.215 47.848 20.563 0.50 12.51 113 ARG A CA 1
ATOM 869 C C . ARG A 1 114 ? 57.003 46.665 21.059 1.00 12.23 113 ARG A C 1
ATOM 870 O O . ARG A 1 114 ? 57.867 46.152 20.381 1.00 12.58 113 ARG A O 1
ATOM 885 N N . ALA A 1 115 ? 56.630 46.175 22.255 1.00 11.97 114 ALA A N 1
ATOM 886 C CA . ALA A 1 115 ? 57.218 44.955 22.795 1.00 11.72 114 ALA A CA 1
ATOM 887 C C . ALA A 1 115 ? 56.423 44.444 23.972 1.00 12.16 114 ALA A C 1
ATOM 888 O O . ALA A 1 115 ? 55.626 45.176 24.572 1.00 12.40 114 ALA A O 1
ATOM 890 N N . LYS A 1 116 ? 56.731 43.229 24.378 1.00 12.35 115 LYS A N 1
ATOM 891 C CA . LYS A 1 116 ? 56.064 42.626 25.545 1.00 12.48 115 LYS A CA 1
ATOM 892 C C . LYS A 1 116 ? 56.513 43.254 26.854 1.00 12.68 115 LYS A C 1
ATOM 893 O O . LYS A 1 116 ? 55.831 43.108 27.885 1.00 12.98 115 LYS A O 1
ATOM 897 N N . GLN A 1 117 ? 57.648 43.935 26.830 1.00 12.27 116 GLN A N 1
ATOM 898 C CA . GLN A 1 117 ? 58.148 44.664 28.004 1.00 12.60 116 GLN A CA 1
ATOM 899 C C . GLN A 1 117 ? 58.532 46.073 27.621 1.00 12.23 116 GLN A C 1
ATOM 900 O O . GLN A 1 117 ? 59.178 46.279 26.622 1.00 12.58 116 GLN A O 1
ATOM 914 N N . GLY A 1 119 ? 60.682 47.982 28.932 1.00 11.08 118 GLY A N 1
ATOM 915 C CA . GLY A 1 119 ? 62.125 48.176 29.014 1.00 11.12 118 GLY A CA 1
ATOM 916 C C . GLY A 1 119 ? 62.833 47.984 27.674 1.00 11.39 118 GLY A C 1
ATOM 917 O O . GLY A 1 119 ? 63.838 48.652 27.378 1.00 11.15 118 GLY A O 1
ATOM 918 N N . LEU A 1 120 ? 62.294 47.109 26.844 1.00 11.42 119 LEU A N 1
ATOM 919 C CA . LEU A 1 120 ? 62.872 46.879 25.512 1.00 12.12 119 LEU A CA 1
ATOM 920 C C . LEU A 1 120 ? 62.570 48.025 24.573 1.00 11.83 119 LEU A C 1
ATOM 921 O O . LEU A 1 120 ? 63.407 48.396 23.757 1.00 12.03 119 LEU A O 1
ATOM 926 N N . CYS A 1 121 ? 61.376 48.599 24.691 1.00 11.41 120 CYS A N 1
ATOM 927 C CA . CYS A 1 121 ? 61.038 49.784 23.902 1.00 11.18 120 CYS A CA 1
ATOM 928 C C . CYS A 1 121 ? 61.944 50.909 24.301 1.00 11.00 120 CYS A C 1
ATOM 929 O O . CYS A 1 121 ? 62.473 51.627 23.446 1.00 10.91 120 CYS A O 1
ATOM 932 N N . PHE A 1 122 ? 62.142 51.076 25.604 1.00 10.68 121 PHE A N 1
ATOM 933 C CA . PHE A 1 122 ? 63.053 52.106 26.103 1.00 10.70 121 PHE A CA 1
ATOM 934 C C . PHE A 1 122 ? 64.448 51.910 25.551 1.00 11.04 121 PHE A C 1
ATOM 935 O O . PHE A 1 122 ? 65.076 52.848 25.120 1.00 11.42 121 PHE A O 1
ATOM 943 N N . GLU A 1 123 ? 64.928 50.685 25.560 1.00 10.97 122 GLU A N 1
ATOM 944 C CA . GLU A 1 123 ? 66.280 50.401 25.095 1.00 1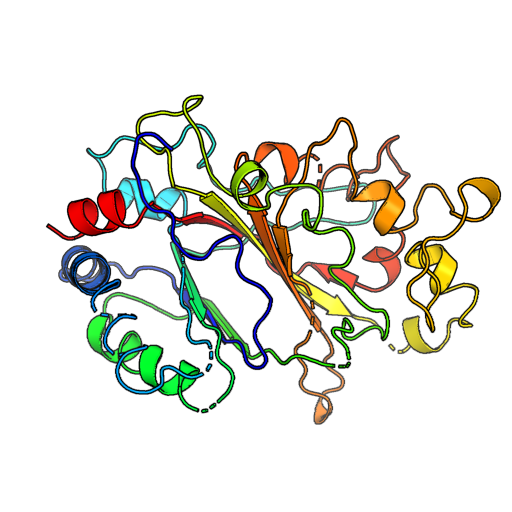1.69 122 GLU A CA 1
ATOM 945 C C . GLU A 1 123 ? 66.471 50.908 23.652 1.00 11.39 122 GLU A C 1
ATOM 946 O O . GLU A 1 123 ? 67.418 51.653 23.348 1.00 11.27 122 GLU A O 1
ATOM 952 N N . PHE A 1 124 ? 65.570 50.512 22.783 1.00 11.36 123 PHE A N 1
ATOM 953 C CA . PHE A 1 124 ? 65.619 50.898 21.385 1.00 11.16 123 PHE A CA 1
ATOM 954 C C . PHE A 1 124 ? 65.528 52.424 21.245 1.00 11.08 123 PHE A C 1
ATOM 955 O O . PHE A 1 124 ? 66.314 53.041 20.540 1.00 10.61 123 PHE A O 1
ATOM 963 N N . ALA A 1 125 ? 64.580 53.023 21.952 1.00 10.83 124 ALA A N 1
ATOM 964 C CA . ALA A 1 125 ? 64.392 54.444 21.883 1.00 10.50 124 ALA A CA 1
ATOM 965 C C . AL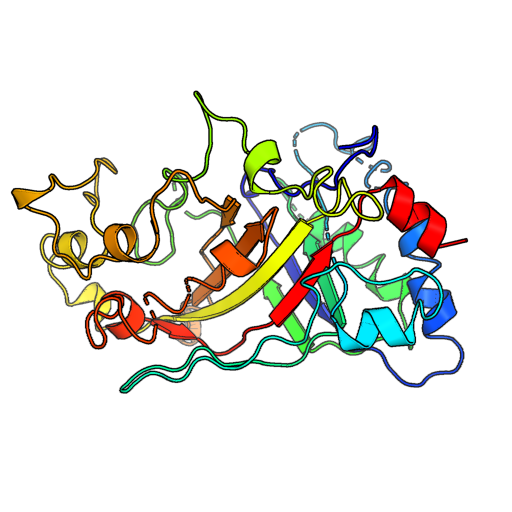A A 1 125 ? 65.622 55.228 22.372 1.00 10.56 124 ALA A C 1
ATOM 966 O O . ALA A 1 125 ? 65.930 56.277 21.835 1.00 10.67 124 ALA A O 1
ATOM 968 N N . SER A 1 126 ? 66.319 54.708 23.382 1.00 10.35 125 SER A N 1
ATOM 969 C CA A SER A 1 126 ? 67.493 55.381 23.908 0.50 10.27 125 SER A CA 1
ATOM 970 C CA B SER A 1 126 ? 67.504 55.371 23.905 0.25 10.36 125 SER A CA 1
ATOM 971 C CA C SER A 1 126 ? 67.522 55.357 23.912 0.25 10.48 125 SER A CA 1
ATOM 972 C C . SER A 1 126 ? 68.618 55.389 22.865 1.00 10.50 125 SER A C 1
ATOM 973 O O . SER A 1 126 ? 69.358 56.361 22.752 1.00 10.61 125 SER A O 1
ATOM 980 N N . ILE A 1 127 ? 68.721 54.317 22.096 1.00 10.75 126 ILE A N 1
ATOM 981 C CA A ILE A 1 127 ? 69.739 54.244 21.066 0.50 10.96 126 ILE A CA 1
ATOM 982 C CA B ILE A 1 127 ? 69.726 54.232 21.020 0.50 11.04 126 ILE A CA 1
ATOM 983 C C . ILE A 1 127 ? 69.402 55.235 19.931 1.00 11.00 126 ILE A C 1
ATOM 984 O O . ILE A 1 127 ? 70.282 55.921 19.435 1.00 11.22 126 ILE A O 1
ATOM 993 N N . LEU A 1 128 ? 68.109 55.364 19.602 1.00 10.80 127 LEU A N 1
ATOM 994 C CA . LEU A 1 128 ? 67.660 56.382 18.619 1.00 10.86 127 LEU A CA 1
ATOM 995 C C . LEU A 1 128 ? 68.027 57.789 19.108 1.00 10.85 127 LEU A C 1
ATOM 996 O O . LEU A 1 128 ? 68.516 58.614 18.343 1.00 11.17 127 LEU A O 1
ATOM 1001 N N . ASP A 1 129 ? 67.806 58.039 20.402 1.00 10.98 128 ASP A N 1
ATOM 1002 C CA . ASP A 1 129 ? 68.144 59.336 21.010 1.00 11.33 128 ASP A CA 1
ATOM 1003 C C . ASP A 1 129 ? 69.627 59.644 20.802 1.00 11.80 128 ASP A C 1
ATOM 1004 O O . ASP A 1 129 ? 69.996 60.742 20.376 1.00 11.75 128 ASP A O 1
ATOM 1009 N N . GLU A 1 130 ? 70.467 58.664 21.100 1.00 11.97 129 GLU A N 1
ATOM 1010 C CA . GLU A 1 130 ? 71.910 58.802 20.949 1.00 12.54 129 GLU A CA 1
ATOM 1011 C C . GLU A 1 130 ? 72.323 59.028 19.498 1.00 12.04 129 GLU A C 1
ATOM 1012 O O . GLU A 1 130 ? 73.130 59.909 19.203 1.00 11.83 129 GLU A O 1
ATOM 1018 N N . LYS A 1 131 ? 71.765 58.240 18.595 1.00 11.85 130 LYS A N 1
ATOM 1019 C CA . LYS A 1 131 ? 72.139 58.324 17.189 1.00 11.91 130 LYS A CA 1
ATOM 1020 C C . LYS A 1 131 ? 71.658 59.614 16.534 1.00 12.15 130 LYS A C 1
ATOM 1021 O O . LYS A 1 131 ? 72.295 60.117 15.585 1.00 12.62 130 LYS A O 1
ATOM 1027 N N . LEU A 1 132 ? 70.553 60.162 17.021 1.00 11.93 131 LEU A N 1
ATOM 1028 C CA . LEU A 1 132 ? 69.954 61.340 16.393 1.00 12.02 131 LEU A CA 1
ATOM 1029 C C . LEU A 1 132 ? 70.266 62.633 17.126 1.00 12.47 131 LEU A C 1
ATOM 1030 O O . LEU A 1 132 ? 69.759 63.691 16.752 1.00 11.88 131 LEU A O 1
ATOM 1035 N N . LYS A 1 133 ? 71.154 62.565 18.126 1.00 13.07 132 LYS A N 1
ATOM 1036 C CA . LYS A 1 133 ? 71.468 63.731 18.960 1.00 13.51 132 LYS A CA 1
ATOM 1037 C C . LYS A 1 133 ? 71.886 64.926 18.101 1.00 13.04 132 LYS A C 1
ATOM 1038 O O . LYS A 1 133 ? 72.836 64.840 17.339 1.00 13.21 132 LYS A O 1
ATOM 1042 N N . GLY A 1 134 ? 71.155 66.034 18.239 1.00 12.48 133 GLY A N 1
ATOM 1043 C CA . GLY A 1 134 ? 71.460 67.270 17.510 1.00 11.76 133 GLY A CA 1
ATOM 1044 C C . GLY A 1 134 ? 70.707 67.406 16.205 1.00 11.38 133 GLY A C 1
ATOM 1045 O O . GLY A 1 134 ? 70.586 68.515 15.665 1.00 11.03 133 GLY A O 1
ATOM 1046 N N . ALA A 1 135 ? 70.186 66.288 15.712 1.00 10.96 134 ALA A N 1
ATOM 1047 C CA . ALA A 1 135 ? 69.489 66.222 14.402 1.00 11.09 134 ALA A CA 1
ATOM 1048 C C . ALA A 1 135 ? 67.983 66.373 14.537 1.00 11.06 134 ALA A C 1
ATOM 1049 O O . ALA A 1 135 ? 67.274 66.645 13.532 1.00 11.19 134 ALA A O 1
ATOM 1051 N N . VAL A 1 136 ? 67.479 66.199 15.752 1.00 11.13 135 VAL A N 1
ATOM 1052 C CA . VAL A 1 136 ? 66.038 66.214 15.982 1.00 11.17 135 VAL A CA 1
ATOM 1053 C C . VAL A 1 136 ? 65.624 66.937 17.252 1.00 11.43 135 VAL A C 1
ATOM 1054 O O . VAL A 1 136 ? 66.435 67.137 18.175 1.00 12.13 135 VAL A O 1
ATOM 1058 N N . VAL A 1 137 ? 64.365 67.351 17.267 1.00 11.50 136 VAL A N 1
ATOM 1059 C CA A VAL A 1 137 ? 63.721 67.847 18.467 0.50 11.59 136 VAL A CA 1
ATOM 1060 C CA B VAL A 1 137 ? 63.704 67.858 18.468 0.50 11.57 136 VAL A CA 1
ATOM 1061 C C . VAL A 1 137 ? 62.387 67.102 18.629 1.00 11.65 136 VAL A C 1
ATOM 1062 O O . VAL A 1 137 ? 61.738 66.758 17.635 1.00 11.56 136 VAL A O 1
ATOM 1069 N N . SER A 1 138 ? 62.006 66.819 19.872 1.00 11.87 137 SER A N 1
ATOM 1070 C CA . SER A 1 138 ? 60.755 66.099 20.147 1.00 12.18 137 SER A CA 1
ATOM 1071 C C . SER A 1 138 ? 59.529 66.952 19.871 1.00 12.40 137 SER A C 1
ATOM 1072 O O . SER A 1 138 ? 59.414 68.052 20.385 1.00 13.09 137 SER A O 1
ATOM 1075 N N . VAL A 1 139 ? 58.622 66.433 19.040 1.00 12.16 138 VAL A N 1
ATOM 1076 C CA . VAL A 1 139 ? 57.320 67.017 18.858 1.00 12.16 138 VAL A CA 1
ATOM 1077 C C . VAL A 1 139 ? 56.327 66.373 19.826 1.00 11.96 138 VAL A C 1
ATOM 1078 O O . VAL A 1 139 ? 55.578 67.056 20.480 1.00 12.30 138 VAL A O 1
ATOM 1082 N N . ASP A 1 140 ? 56.342 65.049 19.902 1.00 12.10 139 ASP A N 1
ATOM 1083 C CA . ASP A 1 140 ? 55.513 64.324 20.862 1.00 12.20 139 ASP A CA 1
ATOM 1084 C C . ASP A 1 140 ? 56.119 62.982 21.193 1.00 11.87 139 ASP A C 1
ATOM 1085 O O . ASP A 1 140 ? 56.702 62.317 20.330 1.00 11.72 139 ASP A O 1
ATOM 1090 N N . GLU A 1 141 ? 56.028 62.612 22.461 1.00 11.98 140 GLU A N 1
ATOM 1091 C CA . GLU A 1 141 ? 56.262 61.227 22.893 1.00 11.94 140 GLU A CA 1
ATOM 1092 C C . GLU A 1 141 ? 55.104 60.786 23.741 1.00 12.04 140 GLU A C 1
ATOM 1093 O O . GLU A 1 141 ? 54.724 61.472 24.695 1.00 12.61 140 GLU A O 1
ATOM 1099 N N . THR A 1 142 ? 54.483 59.697 23.339 1.00 11.66 141 THR A N 1
ATOM 1100 C CA . THR A 1 142 ? 53.380 59.129 24.076 1.00 11.85 141 THR A CA 1
ATOM 1101 C C . THR A 1 142 ? 53.656 57.665 24.356 1.00 12.26 141 THR A C 1
ATOM 1102 O O . THR A 1 142 ? 54.117 56.911 23.470 1.00 12.69 141 THR A O 1
ATOM 1106 N N . HIS A 1 143 ? 53.409 57.262 25.598 1.00 12.34 142 HIS A N 1
ATOM 1107 C CA . HIS A 1 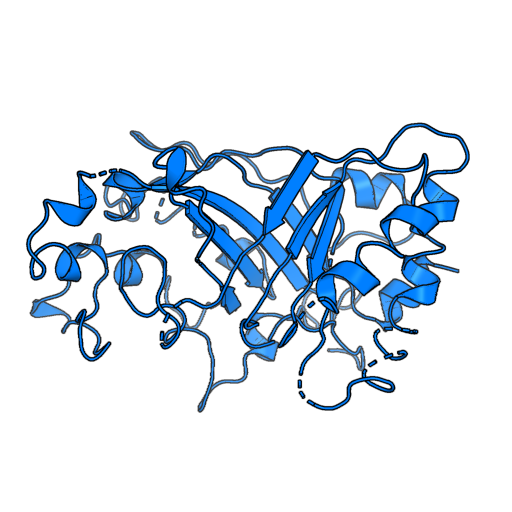143 ? 53.545 55.878 25.990 1.00 12.73 142 HIS A CA 1
ATOM 1108 C C . HIS A 1 143 ? 52.184 55.258 26.121 1.00 13.44 142 HIS A C 1
ATOM 1109 O O . HIS A 1 143 ? 51.319 55.796 26.796 1.00 13.72 142 HIS A O 1
ATOM 1116 N N . GLY A 1 144 ? 52.006 54.105 25.506 1.00 13.91 143 GLY A N 1
ATOM 1117 C CA . GLY A 1 144 ? 50.723 53.401 25.542 1.00 14.17 143 GLY A CA 1
ATOM 1118 C C . GLY A 1 144 ? 50.839 52.018 26.138 1.00 13.66 143 GLY A C 1
ATOM 1119 O O . GLY A 1 144 ? 51.943 51.517 26.396 1.00 13.56 143 GLY A O 1
ATOM 1120 N N . PHE A 1 145 ? 49.693 51.404 26.396 1.00 13.51 144 PHE A N 1
ATOM 1121 C CA . PHE A 1 145 ? 49.650 50.080 27.004 1.00 13.65 144 PHE A CA 1
ATOM 1122 C C . PHE A 1 145 ? 48.446 49.347 26.507 1.00 14.18 144 PHE A C 1
ATOM 1123 O O . PHE A 1 145 ? 47.420 49.961 26.214 1.00 14.78 144 PHE A O 1
ATOM 1131 N N . ARG A 1 146 ? 48.547 48.028 26.443 1.00 14.27 145 ARG A N 1
ATOM 1132 C CA . ARG A 1 146 ? 47.387 47.188 26.171 1.00 14.28 145 ARG A CA 1
ATOM 1133 C C . ARG A 1 146 ? 46.529 47.145 27.421 1.00 13.92 145 ARG A C 1
ATOM 1134 O O . ARG A 1 146 ? 47.033 47.002 28.548 1.00 14.14 145 ARG A O 1
ATOM 1142 N N . TYR A 1 147 ? 45.233 47.281 27.233 1.00 13.30 146 TYR A N 1
ATOM 1143 C CA . TYR A 1 147 ? 44.313 47.401 28.330 1.00 13.51 146 TYR A CA 1
ATOM 1144 C C . TYR A 1 147 ? 43.371 46.206 28.315 1.00 14.15 146 TYR A C 1
ATOM 1145 O O . TYR A 1 147 ? 42.520 46.078 27.435 1.00 13.80 146 TYR A O 1
ATOM 1162 N N . ASP A 1 149 ? 41.694 42.835 27.575 1.00 15.77 148 ASP A N 1
ATOM 1163 C CA . ASP A 1 149 ? 41.644 41.988 26.376 1.00 15.50 148 ASP A CA 1
ATOM 1164 C C . ASP A 1 149 ? 41.545 42.829 25.115 1.00 14.86 148 ASP A C 1
ATOM 1165 O O . ASP A 1 149 ? 40.594 42.683 24.315 1.00 14.64 148 ASP A O 1
ATOM 1170 N N . GLY A 1 150 ? 42.481 43.752 24.961 1.00 14.34 149 GLY A N 1
ATOM 1171 C CA . GLY A 1 150 ? 42.540 44.595 23.765 1.00 14.32 149 GLY A CA 1
ATOM 1172 C C . GLY A 1 150 ? 41.509 45.703 23.737 1.00 14.06 149 GLY A C 1
ATOM 1173 O O . GLY A 1 150 ? 41.127 46.178 22.664 1.00 14.40 149 GLY A O 1
ATOM 1174 N N . LYS A 1 151 ? 41.106 46.175 24.918 1.00 13.85 150 LYS A N 1
ATOM 1175 C CA . LYS A 1 151 ? 40.149 47.279 25.005 1.00 13.93 150 LYS A CA 1
ATOM 1176 C C . LYS A 1 151 ? 40.796 48.610 24.715 1.00 13.90 150 LYS A C 1
ATOM 1177 O O . LYS A 1 151 ? 41.944 48.867 25.086 1.00 13.94 150 LYS A O 1
ATOM 1183 N N . ALA A 1 152 ? 40.045 49.472 24.043 1.00 13.63 151 ALA A N 1
ATOM 1184 C CA . ALA A 1 152 ? 40.356 50.863 24.006 1.00 13.66 151 ALA A CA 1
ATOM 1185 C C . ALA A 1 152 ? 40.053 51.453 25.396 1.00 13.33 151 ALA A C 1
ATOM 1186 O O . ALA A 1 152 ? 39.378 50.828 26.213 1.00 13.54 151 ALA A O 1
ATOM 1188 N N . ILE A 1 153 ? 40.541 52.636 25.645 1.00 13.35 152 ILE A N 1
ATOM 1189 C CA . ILE A 1 153 ? 40.464 53.214 26.970 1.00 13.64 152 ILE A CA 1
ATOM 1190 C C . ILE A 1 153 ? 38.991 53.541 27.363 1.00 14.05 152 ILE A C 1
ATOM 1191 O O . ILE A 1 153 ? 38.670 53.680 28.548 1.00 14.36 152 ILE A O 1
ATOM 1196 N N . ILE A 1 154 ? 38.111 53.603 26.361 1.00 13.98 153 ILE A N 1
ATOM 1197 C CA . ILE A 1 154 ? 36.655 53.785 26.590 1.00 14.15 153 ILE A CA 1
ATOM 1198 C C . ILE A 1 154 ? 35.939 52.457 26.979 1.00 14.30 153 ILE A C 1
ATOM 1199 O O . ILE A 1 154 ? 34.724 52.426 27.127 1.00 14.81 153 ILE A O 1
ATOM 1204 N N . GLY A 1 155 ? 36.700 51.370 27.089 1.00 13.87 154 GLY A N 1
ATOM 1205 C CA . GLY A 1 155 ? 36.195 50.119 27.671 1.00 13.83 154 GLY A CA 1
ATOM 1206 C C . GLY A 1 155 ? 35.567 49.164 26.708 1.00 13.71 154 GLY A C 1
ATOM 1207 O O . GLY A 1 155 ? 34.874 48.243 27.114 1.00 14.32 154 GLY A O 1
ATOM 1208 N N . PHE A 1 156 ? 35.769 49.412 25.420 1.00 13.20 155 PHE A N 1
ATOM 1209 C CA . PHE A 1 156 ? 35.295 48.547 24.369 1.00 13.41 155 PHE A CA 1
ATOM 1210 C C . PHE A 1 156 ? 36.492 47.954 23.671 1.00 13.89 155 PHE A C 1
ATOM 1211 O O . PHE A 1 156 ? 37.455 48.631 23.417 1.00 14.34 155 PHE A O 1
ATOM 1219 N N . VAL A 1 157 ? 36.406 46.687 23.331 1.00 14.65 156 VAL A N 1
ATOM 1220 C CA . VAL A 1 157 ? 37.447 46.048 22.550 1.00 15.14 156 VAL A CA 1
ATOM 1221 C C . VAL A 1 157 ? 37.592 46.757 21.234 1.00 15.93 156 VAL A C 1
ATOM 1222 O O . VAL A 1 157 ? 36.594 47.138 20.595 1.00 16.30 156 VAL A O 1
ATOM 1226 N N . ASP A 1 158 ? 38.818 46.993 20.827 1.00 16.53 157 ASP A N 1
ATOM 1227 C CA A ASP A 1 158 ? 39.093 47.627 19.565 0.60 16.99 157 ASP A CA 1
ATOM 1228 C CA B ASP A 1 158 ? 39.024 47.565 19.529 0.40 16.93 157 ASP A CA 1
ATOM 1229 C C . ASP A 1 158 ? 40.006 46.746 18.702 1.00 17.06 157 ASP A C 1
ATOM 1230 O O . ASP A 1 158 ? 40.818 45.967 19.236 1.00 16.80 157 ASP A O 1
ATOM 1239 N N . GLY A 1 159 ? 39.853 46.847 17.395 1.00 17.68 158 GLY A N 1
ATOM 1240 C CA . GLY A 1 159 ? 40.735 46.150 16.465 1.00 17.98 158 GLY A CA 1
ATOM 1241 C C . GLY A 1 159 ? 40.140 44.907 15.816 1.00 17.96 158 GLY A C 1
ATOM 1242 O O . GLY A 1 159 ? 40.764 44.324 14.958 1.00 18.24 158 GLY A O 1
ATOM 1243 N N . THR A 1 160 ? 38.936 44.491 16.235 1.00 18.01 159 THR A N 1
ATOM 1244 C CA . THR A 1 160 ? 38.333 43.243 15.701 1.00 17.93 159 THR A CA 1
ATOM 1245 C C . THR A 1 160 ? 38.078 43.343 14.181 1.00 17.80 159 THR A C 1
ATOM 1246 O O . THR A 1 160 ? 38.177 42.352 13.462 1.00 18.09 159 THR A O 1
ATOM 1250 N N . GLU A 1 161 ? 37.857 44.574 13.701 1.00 17.53 160 GLU A N 1
ATOM 1251 C CA A GLU A 1 161 ? 37.582 44.848 12.299 0.60 17.64 160 GLU A CA 1
ATOM 1252 C CA B GLU A 1 161 ? 37.576 44.791 12.268 0.40 17.57 160 GLU A CA 1
ATOM 1253 C C . GLU A 1 161 ? 38.855 44.815 11.411 1.00 17.28 160 GLU A C 1
ATOM 1254 O O . GLU A 1 161 ? 38.777 44.843 10.183 1.00 17.27 160 GLU A O 1
ATOM 1265 N N . ASN A 1 162 ? 40.023 44.790 12.042 1.00 16.49 161 ASN A N 1
ATOM 1266 C CA . ASN A 1 162 ? 41.279 44.727 11.272 1.00 16.06 161 ASN A CA 1
ATOM 1267 C C . ASN A 1 162 ? 41.275 43.478 10.402 1.00 15.78 161 ASN A C 1
ATOM 1268 O O . ASN A 1 162 ? 40.874 42.412 10.853 1.00 15.94 161 ASN A O 1
ATOM 1273 N N . PRO A 1 163 ? 41.733 43.602 9.159 1.00 15.23 162 PRO A N 1
ATOM 1274 C CA . PRO A 1 163 ? 41.751 42.424 8.286 1.00 15.03 162 PRO A CA 1
ATOM 1275 C C . PRO A 1 163 ? 42.593 41.283 8.860 1.00 14.72 162 PRO A C 1
ATOM 1276 O O . PRO A 1 163 ? 43.766 41.478 9.232 1.00 15.00 162 PRO A O 1
ATOM 1280 N N . ALA A 1 164 ? 41.986 40.114 8.951 1.00 14.12 163 ALA A N 1
ATOM 1281 C CA . ALA A 1 164 ? 42.620 38.952 9.528 1.00 13.84 163 ALA A CA 1
ATOM 1282 C C . ALA A 1 164 ? 41.736 37.759 9.287 1.00 13.52 163 ALA A C 1
ATOM 1283 O O . ALA A 1 164 ? 40.592 37.911 8.928 1.00 13.11 163 ALA A O 1
ATOM 1285 N N . VAL A 1 165 ? 42.303 36.557 9.486 1.00 13.43 164 VAL A N 1
ATOM 1286 C CA . VAL A 1 165 ? 41.563 35.248 9.423 1.00 13.61 164 VAL A CA 1
ATOM 1287 C C . VAL A 1 165 ? 41.220 34.843 7.976 1.00 13.88 164 VAL A C 1
ATOM 1288 O O . VAL A 1 165 ? 41.727 33.840 7.476 1.00 13.83 164 VAL A O 1
ATOM 1292 N N . ASP A 1 166 ? 40.324 35.585 7.337 1.00 14.08 165 ASP A N 1
ATOM 1293 C CA . ASP A 1 166 ? 39.978 35.306 5.940 1.00 14.65 165 ASP A CA 1
ATOM 1294 C C . ASP A 1 166 ? 40.417 36.421 5.000 1.00 14.90 165 ASP A C 1
ATOM 1295 O O . ASP A 1 166 ? 40.014 36.462 3.829 1.00 15.00 165 ASP A O 1
ATOM 1300 N N . GLU A 1 167 ? 41.265 37.297 5.508 1.00 15.52 166 GLU A N 1
ATOM 1301 C CA . GLU A 1 167 ? 41.895 38.324 4.723 1.00 16.60 166 GLU A CA 1
ATOM 1302 C C . GLU A 1 167 ? 43.322 38.535 5.218 1.00 16.92 166 GLU A C 1
ATOM 1303 O O . GLU A 1 167 ? 43.611 38.351 6.392 1.00 16.71 166 GLU A O 1
ATOM 1309 N N . ASN A 1 168 ? 44.179 39.001 4.325 1.00 17.53 167 ASN A N 1
ATOM 1310 C CA . ASN A 1 168 ? 45.581 39.227 4.637 1.00 17.89 167 ASN A CA 1
ATOM 1311 C C . ASN A 1 168 ? 45.827 40.687 4.943 1.00 17.48 167 ASN A C 1
ATOM 1312 O O . ASN A 1 168 ? 45.670 41.528 4.075 1.00 17.24 167 ASN A O 1
ATOM 1317 N N . PRO A 1 169 ? 46.226 40.991 6.174 1.00 17.30 168 PRO A N 1
ATOM 1318 C CA . PRO A 1 169 ? 46.387 42.408 6.532 1.00 17.48 168 PRO A CA 1
ATOM 1319 C C . PRO A 1 169 ? 47.432 43.137 5.690 1.00 17.48 168 PRO A C 1
ATOM 1320 O O . PRO A 1 169 ? 47.298 44.327 5.465 1.00 17.08 168 PRO A O 1
ATOM 1324 N N . TYR A 1 170 ? 48.443 42.425 5.200 1.00 18.01 169 TYR A N 1
ATOM 1325 C CA . TYR A 1 170 ? 49.462 43.067 4.316 1.00 18.36 169 TYR A CA 1
ATOM 1326 C C . TYR A 1 170 ? 48.863 43.614 3.030 1.00 17.81 169 TYR A C 1
ATOM 1327 O O . TYR A 1 170 ? 49.331 44.615 2.495 1.00 17.93 169 TYR A O 1
ATOM 1336 N N . HIS A 1 171 ? 47.834 42.954 2.523 1.00 16.98 170 HIS A N 1
ATOM 1337 C CA . HIS A 1 171 ? 47.177 43.410 1.345 1.00 16.50 170 HIS A CA 1
ATOM 1338 C C . HIS A 1 171 ? 46.608 44.821 1.534 1.00 15.61 170 HIS A C 1
ATOM 1339 O O . HIS A 1 171 ? 46.539 45.603 0.590 1.00 15.96 170 HIS A O 1
ATOM 1346 N N . PHE A 1 172 ? 46.194 45.125 2.750 1.00 14.50 171 PHE A N 1
ATOM 1347 C CA . PHE A 1 172 ? 45.543 46.399 3.051 1.00 14.00 171 PHE A CA 1
ATOM 1348 C C . PHE A 1 172 ? 46.479 47.444 3.618 1.00 13.54 171 PHE A C 1
ATOM 1349 O O . PHE A 1 172 ? 46.168 48.630 3.592 1.00 13.73 171 PHE A O 1
ATOM 1357 N N . ALA A 1 173 ? 47.636 47.015 4.095 1.00 13.03 172 ALA A N 1
ATOM 1358 C CA . ALA A 1 173 ? 48.582 47.921 4.732 1.00 12.95 172 ALA A CA 1
ATOM 1359 C C . ALA A 1 173 ? 49.748 48.305 3.836 1.00 12.94 172 ALA A C 1
ATOM 1360 O O . ALA A 1 173 ? 50.430 49.299 4.105 1.00 13.17 172 ALA A O 1
ATOM 1362 N N . VAL A 1 174 ? 50.006 47.513 2.801 1.00 12.54 173 VAL A N 1
ATOM 1363 C CA . VAL A 1 174 ? 51.233 47.648 2.029 1.00 12.65 173 VAL A CA 1
ATOM 1364 C C . VAL A 1 174 ? 50.987 48.077 0.566 1.00 12.83 173 VAL A C 1
ATOM 1365 O O . VAL A 1 174 ? 50.177 47.513 -0.125 1.00 13.09 173 VAL A O 1
ATOM 1369 N N . ILE A 1 175 ? 51.721 49.101 0.137 1.00 12.83 174 ILE A N 1
ATOM 1370 C CA . ILE A 1 175 ? 51.709 49.562 -1.252 1.00 13.35 174 ILE A CA 1
ATOM 1371 C C . ILE A 1 175 ? 52.118 48.443 -2.189 1.00 14.08 174 ILE A C 1
ATOM 1372 O O . ILE A 1 175 ? 53.125 47.743 -1.955 1.00 13.73 174 ILE A O 1
ATOM 1377 N N . GLY A 1 176 ? 51.348 48.274 -3.266 1.00 15.05 175 GLY A N 1
ATOM 1378 C CA . GLY A 1 176 ? 51.655 47.287 -4.286 1.00 16.13 175 GLY A CA 1
ATOM 1379 C C . GLY A 1 176 ? 52.106 47.889 -5.610 1.00 16.90 175 GLY A C 1
ATOM 1380 O O . GLY A 1 176 ? 52.657 49.000 -5.673 1.00 16.92 175 GLY A O 1
ATOM 1381 N N . GLU A 1 177 ? 51.846 47.170 -6.679 1.00 17.87 176 GLU A N 1
ATOM 1382 C CA . GLU A 1 177 ? 52.401 47.533 -7.960 1.00 18.71 176 GLU A CA 1
ATOM 1383 C C . GLU A 1 177 ? 51.736 48.780 -8.597 1.00 18.67 176 GLU A C 1
ATOM 1384 O O . GLU A 1 177 ? 52.246 49.310 -9.579 1.00 18.99 176 GLU A O 1
ATOM 1390 N N . GLU A 1 178 ? 50.659 49.277 -7.975 1.00 18.29 177 GLU A N 1
ATOM 1391 C CA . GLU A 1 178 ? 50.045 50.547 -8.378 1.00 18.10 177 GLU A CA 1
ATOM 1392 C C . GLU A 1 178 ? 51.009 51.755 -8.170 1.00 17.92 177 GLU A C 1
ATOM 1393 O O . GLU A 1 178 ? 50.783 52.833 -8.711 1.00 18.35 177 GLU A O 1
ATOM 1399 N N . ASP A 1 179 ? 52.034 51.567 -7.326 1.00 17.15 178 ASP A N 1
ATOM 1400 C CA . ASP A 1 179 ? 53.102 52.548 -7.161 1.00 16.29 178 ASP A CA 1
ATOM 1401 C C . ASP A 1 179 ? 54.413 51.757 -6.983 1.00 15.74 178 ASP A C 1
ATOM 1402 O O . ASP A 1 179 ? 55.002 51.725 -5.909 1.00 15.21 178 ASP A O 1
ATOM 1407 N N . ALA A 1 180 ? 54.844 51.112 -8.069 1.00 15.39 179 ALA A N 1
ATOM 1408 C CA . ALA A 1 180 ? 55.894 50.090 -8.004 1.00 15.23 179 ALA A CA 1
ATOM 1409 C C . ALA A 1 180 ? 57.203 50.549 -7.380 1.00 14.94 179 ALA A C 1
ATOM 1410 O O . ALA A 1 180 ? 57.889 49.750 -6.740 1.00 14.81 179 ALA A O 1
ATOM 1412 N N . ASP A 1 181 ? 57.569 51.816 -7.550 1.00 14.81 180 ASP A N 1
ATOM 1413 C CA . ASP A 1 181 ? 58.846 52.294 -7.008 1.00 14.94 180 ASP A CA 1
ATOM 1414 C C . ASP A 1 181 ? 58.836 52.274 -5.478 1.00 14.34 180 ASP A C 1
ATOM 1415 O O . ASP A 1 181 ? 59.873 52.353 -4.847 1.00 14.95 180 ASP A O 1
ATOM 1420 N N . PHE A 1 182 ? 57.653 52.171 -4.892 1.00 13.62 181 PHE A N 1
ATOM 1421 C CA . PHE A 1 182 ? 57.522 52.202 -3.427 1.00 12.93 181 PHE A CA 1
ATOM 1422 C C . PHE A 1 182 ? 56.747 51.027 -2.881 1.00 12.74 181 PHE A C 1
ATOM 1423 O O . PHE A 1 182 ? 56.367 51.020 -1.712 1.00 12.59 181 PHE A O 1
ATOM 1431 N N . ALA A 1 183 ? 56.612 49.989 -3.690 1.00 12.62 182 ALA A N 1
ATOM 1432 C CA . ALA A 1 183 ? 55.965 48.775 -3.258 1.00 12.52 182 ALA A CA 1
ATOM 1433 C C . ALA A 1 183 ? 56.683 48.219 -2.045 1.00 12.35 182 ALA A C 1
ATOM 1434 O O . ALA A 1 183 ? 57.922 48.227 -1.980 1.00 12.69 182 ALA A O 1
ATOM 1436 N N . GLY A 1 184 ? 55.910 47.711 -1.093 1.00 11.97 183 GLY A N 1
ATOM 1437 C CA . GLY A 1 184 ? 56.468 47.248 0.183 1.00 11.75 183 GLY A CA 1
ATOM 1438 C C . GLY A 1 184 ? 56.418 48.331 1.253 1.00 11.67 183 GLY A C 1
ATOM 1439 O O . GLY A 1 184 ? 56.692 48.071 2.411 1.00 11.97 183 GLY A O 1
ATOM 1440 N N . GLY A 1 185 ? 56.106 49.567 0.849 1.00 11.46 184 GLY A N 1
ATOM 1441 C CA . GLY A 1 185 ? 55.972 50.663 1.794 1.00 11.46 184 GLY A CA 1
ATOM 1442 C C . GLY A 1 185 ? 54.542 50.757 2.342 1.00 11.40 184 GLY A C 1
ATOM 1443 O O . GLY A 1 185 ? 53.660 49.955 1.978 1.00 11.47 184 GLY A O 1
ATOM 1444 N N . SER A 1 186 ? 54.304 51.759 3.180 1.00 11.36 185 SER A N 1
ATOM 1445 C CA . SER A 1 186 ? 52.992 51.957 3.781 1.00 11.13 185 SER A CA 1
ATOM 1446 C C . SER A 1 186 ? 52.772 53.428 4.118 1.00 11.00 185 SER A C 1
ATOM 1447 O O . SER A 1 186 ? 53.722 54.152 4.398 1.00 11.60 185 SER A O 1
ATOM 1450 N N . TYR A 1 187 ? 51.515 53.857 4.083 1.00 10.45 186 TYR A N 1
ATOM 1451 C CA . TYR A 1 187 ? 51.121 55.171 4.564 1.00 10.40 186 TYR A CA 1
ATOM 1452 C C . TYR A 1 187 ? 50.576 55.027 5.944 1.00 10.84 186 TYR A C 1
ATOM 1453 O O . TYR A 1 187 ? 49.560 54.327 6.148 1.00 10.94 186 TYR A O 1
ATOM 1462 N N . VAL A 1 188 ? 51.208 55.692 6.912 1.00 11.00 187 VAL A N 1
ATOM 1463 C CA . VAL A 1 188 ? 50.738 55.641 8.288 1.00 11.32 187 VAL A CA 1
ATOM 1464 C C . VAL A 1 188 ? 50.279 57.002 8.768 1.00 11.34 187 VAL A C 1
ATOM 1465 O O . VAL A 1 188 ? 50.927 58.014 8.534 1.00 12.03 187 VAL A O 1
ATOM 1469 N N . PHE A 1 189 ? 49.112 57.020 9.389 1.00 10.85 188 PHE A N 1
ATOM 1470 C CA . PHE A 1 189 ? 48.539 58.238 9.881 1.00 10.49 188 PHE A CA 1
ATOM 1471 C C . PHE A 1 189 ? 48.342 58.119 11.381 1.00 10.62 188 PHE A C 1
ATOM 1472 O O . PHE A 1 189 ? 47.886 57.101 11.861 1.00 10.55 188 PHE A O 1
ATOM 1480 N N . VAL A 1 190 ? 48.765 59.143 12.122 1.00 10.51 189 VAL A N 1
ATOM 1481 C CA . VAL A 1 190 ? 48.605 59.154 13.554 1.00 10.81 189 VAL A CA 1
ATOM 1482 C C . VAL A 1 190 ? 47.753 60.350 14.018 1.00 10.74 189 VAL A C 1
ATOM 1483 O O . VAL A 1 190 ? 47.807 61.451 13.434 1.00 10.77 189 VAL A O 1
ATOM 1487 N N . GLN A 1 191 ? 46.923 60.097 15.047 1.00 11.03 190 GLN A N 1
ATOM 1488 C CA . GLN A 1 191 ? 46.176 61.144 15.744 1.00 11.10 190 GLN A CA 1
ATOM 1489 C C . GLN A 1 191 ? 46.130 60.845 17.203 1.00 11.20 190 GLN A C 1
ATOM 1490 O O . GLN A 1 191 ? 45.743 59.739 17.592 1.00 11.70 190 GLN A O 1
ATOM 1496 N N . LYS A 1 192 ? 46.413 61.848 18.022 1.00 11.35 191 LYS A N 1
ATOM 1497 C CA . LYS A 1 192 ? 46.134 61.766 19.465 1.00 11.69 191 LYS A CA 1
ATOM 1498 C C . LYS A 1 192 ? 44.737 62.299 19.744 1.00 11.44 191 LYS A C 1
ATOM 1499 O O . LYS A 1 192 ? 44.407 63.435 19.351 1.00 11.46 191 LYS A O 1
ATOM 1505 N N . TYR A 1 193 ? 43.917 61.475 20.396 1.00 11.42 192 TYR A N 1
ATOM 1506 C CA . TYR A 1 193 ? 42.593 61.871 20.838 1.00 11.76 192 TYR A CA 1
ATOM 1507 C C . TYR A 1 193 ? 42.549 61.991 22.355 1.00 12.18 192 TYR A C 1
ATOM 1508 O O . TYR A 1 193 ? 43.054 61.121 23.061 1.00 12.50 192 TYR A O 1
ATOM 1517 N N . ILE A 1 194 ? 41.972 63.077 22.838 1.00 12.11 193 ILE A N 1
ATOM 1518 C CA . ILE A 1 194 ? 41.709 63.253 24.280 1.00 12.30 193 ILE A CA 1
ATOM 1519 C C . ILE A 1 194 ? 40.228 63.038 24.529 1.00 12.51 193 ILE A C 1
ATOM 1520 O O . ILE A 1 194 ? 39.390 63.621 23.844 1.00 12.17 193 ILE A O 1
ATOM 1525 N N . HIS A 1 195 ? 39.902 62.188 25.501 1.00 12.52 194 HIS A N 1
ATOM 1526 C CA . HIS A 1 195 ? 38.512 61.834 25.775 1.00 12.85 194 HIS A CA 1
ATOM 1527 C C . HIS A 1 195 ? 37.915 62.636 26.881 1.00 13.35 194 HIS A C 1
ATOM 1528 O O . HIS A 1 195 ? 38.621 63.065 27.820 1.00 13.96 194 HIS A O 1
ATOM 1535 N N . ASP A 1 196 ? 36.602 62.875 26.766 1.00 12.75 195 ASP A N 1
ATOM 1536 C CA . ASP A 1 196 ? 35.794 63.409 27.853 1.00 12.86 195 ASP A CA 1
ATOM 1537 C C . ASP A 1 196 ? 35.235 62.206 28.589 1.00 13.05 195 ASP A C 1
ATOM 1538 O O . ASP A 1 196 ? 34.135 61.736 28.308 1.00 12.77 195 ASP A O 1
ATOM 1556 N N . VAL A 1 198 ? 34.366 61.796 31.715 1.00 13.96 197 VAL A N 1
ATOM 1557 C CA . VAL A 1 198 ? 33.261 62.041 32.615 1.00 14.20 197 VAL A CA 1
ATOM 1558 C C . VAL A 1 198 ? 31.929 61.940 31.861 1.00 14.23 197 VAL A C 1
ATOM 1559 O O . VAL A 1 198 ? 31.030 61.217 32.275 1.00 14.52 197 VAL A O 1
ATOM 1563 N N . ALA A 1 199 ? 31.856 62.562 30.694 1.00 14.05 198 ALA A N 1
ATOM 1564 C CA . ALA A 1 199 ? 30.652 62.485 29.878 1.00 13.96 198 ALA A CA 1
ATOM 1565 C C . ALA A 1 199 ? 30.409 61.050 29.380 1.00 13.66 198 ALA A C 1
ATOM 1566 O O . ALA A 1 199 ? 29.275 60.591 29.339 1.00 14.00 198 ALA A O 1
ATOM 1568 N N . TRP A 1 200 ? 31.484 60.367 28.969 1.00 13.37 199 TRP A N 1
ATOM 1569 C CA . TRP A 1 200 ? 31.383 58.995 28.468 1.00 13.21 199 TRP A CA 1
ATOM 1570 C C . TRP A 1 200 ? 30.854 58.053 29.533 1.00 13.71 199 TRP A C 1
ATOM 1571 O O . TRP A 1 200 ? 29.961 57.250 29.276 1.00 13.70 199 TRP A O 1
ATOM 1582 N N . ASN A 1 201 ? 31.401 58.168 30.736 1.00 14.34 200 ASN A N 1
ATOM 1583 C CA . ASN A 1 201 ? 31.042 57.274 31.822 1.00 15.05 200 ASN A CA 1
ATOM 1584 C C . ASN A 1 201 ? 29.609 57.542 32.328 1.00 15.67 200 ASN A C 1
ATOM 1585 O O . ASN A 1 201 ? 29.008 56.700 32.958 1.00 16.35 200 ASN A O 1
ATOM 1590 N N . ALA A 1 202 ? 29.070 58.708 32.009 1.00 15.75 201 ALA A N 1
ATOM 1591 C CA . ALA A 1 202 ? 27.711 59.045 32.391 1.00 15.85 201 ALA A CA 1
ATOM 1592 C C . ALA A 1 202 ? 26.673 58.376 31.476 1.00 15.67 201 ALA A C 1
ATOM 1593 O O . ALA A 1 202 ? 25.471 58.359 31.795 1.00 15.85 201 ALA A O 1
ATOM 1595 N N . LEU A 1 203 ? 27.120 57.876 30.315 1.00 15.21 202 LEU A N 1
ATOM 1596 C CA A LEU A 1 203 ? 26.235 57.168 29.373 0.50 15.13 202 LEU A CA 1
ATOM 1597 C CA B LEU A 1 203 ? 26.229 57.179 29.380 0.50 15.15 202 LEU A CA 1
ATOM 1598 C C . LEU A 1 203 ? 25.952 55.763 29.841 1.00 15.14 202 LEU A C 1
ATOM 1599 O O . LEU A 1 203 ? 26.873 55.037 30.208 1.00 15.37 202 LEU A O 1
ATOM 1608 N N . PRO A 1 204 ? 24.673 55.343 29.797 1.00 14.81 203 PRO A N 1
ATOM 1609 C CA . PRO A 1 204 ? 24.416 53.950 30.067 1.00 14.34 203 PRO A CA 1
ATOM 1610 C C . PRO A 1 204 ? 25.082 53.080 29.009 1.00 13.65 203 PRO A C 1
ATOM 1611 O O . PRO A 1 204 ? 25.334 53.539 27.887 1.00 13.00 203 PRO A O 1
ATOM 1615 N N . VAL A 1 205 ? 25.343 51.843 29.343 1.00 13.40 204 VAL A N 1
ATOM 1616 C CA . VAL A 1 205 ? 26.049 50.956 28.440 1.00 13.63 204 VAL A CA 1
ATOM 1617 C C . VAL A 1 205 ? 25.326 50.823 27.092 1.00 13.42 204 VAL A C 1
ATOM 1618 O O . VAL A 1 205 ? 25.950 50.805 26.049 1.00 13.28 204 VAL A O 1
ATOM 1622 N N . GLU A 1 206 ? 24.017 50.751 27.123 1.00 13.33 205 GLU A N 1
ATOM 1623 C CA A GLU A 1 206 ? 23.280 50.557 25.930 0.50 13.19 205 GLU A CA 1
ATOM 1624 C CA B GLU A 1 206 ? 23.227 50.609 25.887 0.50 13.51 205 GLU A CA 1
ATOM 1625 C C . GLU A 1 206 ? 23.484 51.765 24.943 1.00 13.36 205 GLU A C 1
ATOM 1626 O O . GLU A 1 206 ? 23.611 51.572 23.757 1.00 13.64 205 GLU A O 1
ATOM 1637 N N . GLN A 1 207 ? 23.607 52.983 25.484 1.00 13.21 206 GLN A N 1
ATOM 1638 C CA A GLN A 1 207 ? 23.894 54.161 24.650 0.50 12.94 206 GLN A CA 1
ATOM 1639 C CA B GLN A 1 207 ? 23.900 54.150 24.630 0.50 12.96 206 GLN A CA 1
ATOM 1640 C C . GLN A 1 207 ? 25.354 54.138 24.168 1.00 12.58 206 GLN A C 1
ATOM 1641 O O . GLN A 1 207 ? 25.642 54.496 23.030 1.00 12.35 206 GLN A O 1
ATOM 1652 N N . GLN A 1 208 ? 26.267 53.675 25.033 1.00 11.96 207 GLN A N 1
ATOM 1653 C CA . GLN A 1 208 ? 27.672 53.543 24.638 1.00 11.69 207 GLN A CA 1
ATOM 1654 C C . GLN A 1 208 ? 27.785 52.576 23.458 1.00 11.64 207 GLN A C 1
ATOM 1655 O O . GLN A 1 208 ? 28.556 52.800 22.538 1.00 11.50 207 GLN A O 1
ATOM 1661 N N . GLU A 1 209 ? 27.012 51.491 23.501 1.00 11.48 208 GLU A N 1
ATOM 1662 C CA . GLU A 1 209 ? 27.019 50.501 22.417 1.00 11.70 208 GLU A CA 1
ATOM 1663 C C . GLU A 1 209 ? 26.523 51.090 21.095 1.00 11.94 208 GLU A C 1
ATOM 1664 O O . GLU A 1 209 ? 26.999 50.710 20.015 1.00 12.06 208 GLU A O 1
ATOM 1670 N N . LYS A 1 210 ? 25.592 52.042 21.185 1.00 11.98 209 LYS A N 1
ATOM 1671 C CA . LYS A 1 210 ? 25.066 52.725 19.993 1.00 12.78 209 LYS A CA 1
ATOM 1672 C C . LYS A 1 210 ? 26.075 53.708 19.433 1.00 12.47 209 LYS A C 1
ATOM 1673 O O . LYS A 1 210 ? 26.099 53.960 18.234 1.00 12.61 209 LYS A O 1
ATOM 1679 N N . VAL A 1 211 ? 26.905 54.273 20.302 1.00 12.20 210 VAL A N 1
ATOM 1680 C CA . VAL A 1 211 ? 27.995 55.132 19.857 1.00 12.01 210 VAL A CA 1
ATOM 1681 C C . VAL A 1 211 ? 29.107 54.323 19.119 1.00 12.10 210 VAL A C 1
ATOM 1682 O O . VAL A 1 211 ? 29.655 54.768 18.116 1.00 11.62 210 VAL A O 1
ATOM 1686 N N . ILE A 1 212 ? 29.389 53.117 19.610 1.00 12.18 211 ILE A N 1
ATOM 1687 C CA . ILE A 1 212 ? 30.482 52.311 19.089 1.00 12.77 211 ILE A CA 1
ATOM 1688 C C . ILE A 1 212 ? 30.026 51.409 17.933 1.00 13.15 211 ILE A C 1
ATOM 1689 O O . ILE A 1 212 ? 30.690 51.333 16.904 1.00 13.21 211 ILE A O 1
ATOM 1694 N N . GLY A 1 213 ? 28.867 50.793 18.093 1.00 13.52 212 GLY A N 1
ATOM 1695 C CA . GLY A 1 213 ? 28.338 49.863 17.092 1.00 13.81 212 GLY A CA 1
ATOM 1696 C C . GLY A 1 213 ? 28.622 48.386 17.390 1.00 13.98 212 GLY A C 1
ATOM 1697 O O . GLY A 1 213 ? 28.394 47.528 16.541 1.00 14.06 212 GLY A O 1
ATOM 1698 N N . ARG A 1 214 ? 29.145 48.100 18.593 1.00 13.92 213 ARG A N 1
ATOM 1699 C CA . ARG A 1 214 ? 29.378 46.722 19.041 1.00 13.94 213 ARG A CA 1
ATOM 1700 C C . ARG A 1 214 ? 28.931 46.590 20.490 1.00 13.79 213 ARG A C 1
ATOM 1701 O O . ARG A 1 214 ? 28.813 47.589 21.205 1.00 13.60 213 ARG A O 1
ATOM 1709 N N . HIS A 1 215 ? 28.680 45.359 20.926 1.00 13.92 214 HIS A N 1
ATOM 1710 C CA . HIS A 1 215 ? 28.312 45.106 22.317 1.00 14.21 214 HIS A CA 1
ATOM 1711 C C . HIS A 1 215 ? 29.533 45.205 23.224 1.00 14.07 214 HIS A C 1
ATOM 1712 O O . HIS A 1 215 ? 30.652 44.817 22.839 1.00 14.17 214 HIS A O 1
ATOM 1719 N N . LYS A 1 216 ? 29.346 45.770 24.404 1.00 13.91 215 LYS A N 1
ATOM 1720 C CA . LYS A 1 216 ? 30.467 46.098 25.232 1.00 14.43 215 LYS A CA 1
ATOM 1721 C C . LYS A 1 216 ? 31.153 44.865 25.809 1.00 15.16 215 LYS A C 1
ATOM 1722 O O . LYS A 1 216 ? 32.394 44.797 25.860 1.00 15.70 215 LYS A O 1
ATOM 1728 N N A PHE A 1 217 ? 30.340 43.913 26.263 0.50 15.46 216 PHE A N 1
ATOM 1729 N N B PHE A 1 217 ? 30.387 43.875 26.198 0.50 15.75 216 PHE A N 1
ATOM 1730 C CA A PHE A 1 217 ? 30.825 42.726 26.952 0.50 15.79 216 PHE A CA 1
ATOM 1731 C CA B PHE A 1 217 ? 30.959 42.793 26.978 0.50 16.34 216 PHE A CA 1
ATOM 1732 C C A PHE A 1 217 ? 31.475 41.742 25.984 0.50 16.14 216 PHE A C 1
ATOM 1733 C C B PHE A 1 217 ? 31.313 41.521 26.168 0.50 16.69 216 PHE A C 1
ATOM 1734 O O A PHE A 1 217 ? 32.664 41.414 26.108 0.50 16.09 216 PHE A O 1
ATOM 1735 O O B PHE A 1 217 ? 32.166 40.753 26.597 0.50 17.19 216 PHE A O 1
ATOM 1750 N N . ASN A 1 218 ? 30.719 41.339 24.988 1.00 16.61 217 ASN A N 1
ATOM 1751 C CA . ASN A 1 218 ? 31.117 40.209 24.109 1.00 17.03 217 ASN A CA 1
ATOM 1752 C C . ASN A 1 218 ? 31.667 40.610 22.739 1.00 17.05 217 ASN A C 1
ATOM 1753 O O . ASN A 1 218 ? 32.026 39.742 21.935 1.00 16.85 217 ASN A O 1
ATOM 1758 N N . ASP A 1 219 ? 31.751 41.926 22.478 1.00 16.96 218 ASP A N 1
ATOM 1759 C CA . ASP A 1 219 ? 32.374 42.445 21.235 1.00 16.93 218 ASP A CA 1
ATOM 1760 C C . ASP A 1 219 ? 31.631 42.016 19.957 1.00 17.00 218 ASP A C 1
ATOM 1761 O O . ASP A 1 219 ? 32.156 42.159 18.875 1.00 17.27 218 ASP A O 1
ATOM 1766 N N . VAL A 1 220 ? 30.397 41.563 20.093 1.00 16.81 219 VAL A N 1
ATOM 1767 C CA . VAL A 1 220 ? 29.580 41.211 18.932 1.00 16.98 219 VAL A CA 1
ATOM 1768 C C . VAL A 1 220 ? 29.026 42.476 18.281 1.00 16.96 219 VAL A C 1
ATOM 1769 O O . VAL A 1 220 ? 28.529 43.362 18.956 1.00 16.59 219 VAL A O 1
ATOM 1773 N N . GLU A 1 221 ? 29.159 42.563 16.967 1.00 17.24 220 GLU A N 1
ATOM 1774 C CA . GLU A 1 221 ? 28.697 43.722 16.229 1.00 17.88 220 GLU A CA 1
ATOM 1775 C C . GLU A 1 221 ? 27.196 43.858 16.361 1.00 18.15 220 GLU A C 1
ATOM 1776 O O . GLU A 1 221 ? 26.483 42.861 16.362 1.00 18.50 220 GLU A O 1
ATOM 1782 N N . LEU A 1 222 ? 26.705 45.083 16.550 1.00 18.41 221 LEU A N 1
ATOM 1783 C CA A LEU A 1 222 ? 25.264 45.322 16.565 0.50 18.65 221 LEU A CA 1
ATOM 1784 C CA B LEU A 1 222 ? 25.264 45.312 16.566 0.50 18.77 221 LEU A CA 1
ATOM 1785 C C . LEU A 1 222 ? 24.665 44.936 15.216 1.00 19.19 221 LEU A C 1
ATOM 1786 O O . LEU A 1 222 ? 25.309 45.064 14.189 1.00 19.06 221 LEU A O 1
ATOM 1795 N N . SER A 1 223 ? 23.427 44.472 15.236 1.00 20.38 222 SER A N 1
ATOM 1796 C CA . SER A 1 223 ? 22.726 44.158 14.006 1.00 21.54 222 SER A CA 1
ATOM 1797 C C . SER A 1 223 ? 22.470 45.444 13.238 1.00 22.26 222 SER A C 1
ATOM 1798 O O . SER A 1 223 ? 22.424 46.521 13.822 1.00 22.23 222 SER A O 1
ATOM 1801 N N . ASP A 1 224 ? 22.263 45.328 11.931 1.00 23.00 223 ASP A N 1
ATOM 1802 C CA . ASP A 1 224 ? 21.926 46.500 11.108 1.00 23.51 223 ASP A CA 1
ATOM 1803 C C . ASP A 1 224 ? 20.737 47.248 11.689 1.00 23.32 223 ASP A C 1
ATOM 1804 O O . ASP A 1 224 ? 20.751 48.468 11.782 1.00 23.43 223 ASP A O 1
ATOM 1809 N N . GLU A 1 225 ? 19.742 46.508 12.145 1.00 23.05 224 GLU A N 1
ATOM 1810 C CA . GLU A 1 225 ? 18.547 47.111 12.718 1.00 22.96 224 GLU A CA 1
ATOM 1811 C C . GLU A 1 225 ? 18.859 47.906 13.984 1.00 22.43 224 GLU A C 1
ATOM 1812 O O . GLU A 1 225 ? 18.236 48.936 14.248 1.00 22.77 224 GLU A O 1
ATOM 1815 N N . GLU A 1 226 ? 19.828 47.437 14.763 1.00 21.47 225 GLU A N 1
ATOM 1816 C CA . GLU A 1 226 ? 20.155 48.085 16.020 1.00 20.75 225 GLU A CA 1
ATOM 1817 C C . GLU A 1 226 ? 21.252 49.154 15.885 1.00 19.31 225 GLU A C 1
ATOM 1818 O O . GLU A 1 226 ? 21.309 50.076 16.667 1.00 19.24 225 GLU A O 1
ATOM 1824 N N . LYS A 1 227 ? 22.091 49.024 14.887 1.00 18.21 226 LYS A N 1
ATOM 1825 C CA . LYS A 1 227 ? 23.236 49.918 14.742 1.00 17.29 226 LYS A CA 1
ATOM 1826 C C . LYS A 1 227 ? 22.860 51.232 14.063 1.00 16.57 226 LYS A C 1
ATOM 1827 O O . LYS A 1 227 ? 22.452 51.233 12.914 1.00 16.36 226 LYS A O 1
ATOM 1833 N N . PRO A 1 228 ? 23.060 52.360 14.760 1.00 15.82 227 PRO A N 1
ATOM 1834 C CA . PRO A 1 228 ? 22.816 53.675 14.153 1.00 15.12 227 PRO A CA 1
ATOM 1835 C C . PRO A 1 228 ? 23.812 53.996 13.055 1.00 14.35 227 PRO A C 1
ATOM 1836 O O . PRO A 1 228 ? 24.960 53.514 13.082 1.00 13.99 227 PRO A O 1
ATOM 1840 N N . GLY A 1 229 ? 23.397 54.839 12.112 1.00 13.81 228 GLY A N 1
ATOM 1841 C CA . GLY A 1 229 ? 24.234 55.202 11.000 1.00 13.33 228 GLY A CA 1
ATOM 1842 C C . GLY A 1 229 ? 25.428 56.041 11.369 1.00 12.79 228 GLY A C 1
ATOM 1843 O O . GLY A 1 229 ? 26.354 56.194 10.560 1.00 13.24 228 GLY A O 1
ATOM 1844 N N . ASN A 1 230 ? 25.419 56.607 12.583 1.00 11.92 229 ASN A N 1
ATOM 1845 C CA . ASN A 1 230 ? 26.558 57.442 13.053 1.00 11.32 229 ASN A CA 1
ATOM 1846 C C . ASN A 1 230 ? 27.450 56.725 14.084 1.00 11.30 229 ASN A C 1
ATOM 1847 O O . ASN A 1 230 ? 28.329 57.341 14.690 1.00 11.19 229 ASN A O 1
ATOM 1852 N N . ALA A 1 231 ? 27.243 55.425 14.241 1.00 11.53 230 ALA A N 1
ATOM 1853 C CA . ALA A 1 231 ? 28.115 54.603 15.103 1.00 11.78 230 ALA A CA 1
ATOM 1854 C C . ALA A 1 231 ? 29.525 54.609 14.554 1.00 12.23 230 ALA A C 1
ATOM 1855 O O . ALA A 1 231 ? 29.729 54.669 13.336 1.00 12.41 230 ALA A O 1
ATOM 1857 N N . HIS A 1 232 ? 30.492 54.563 15.443 1.00 12.48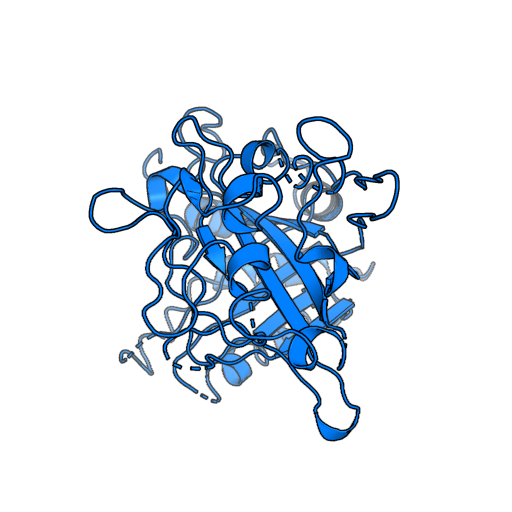 231 HIS A N 1
ATOM 1858 C CA . HIS A 1 232 ? 31.897 54.610 15.061 1.00 13.07 231 HIS A CA 1
ATOM 1859 C C . HIS A 1 232 ? 32.252 53.538 14.040 1.00 14.32 231 HIS A C 1
ATOM 1860 O O . HIS A 1 232 ? 32.956 53.807 13.078 1.00 14.57 231 HIS A O 1
ATOM 1867 N N . ASN A 1 233 ? 31.782 52.324 14.251 1.00 15.55 232 ASN A N 1
ATOM 1868 C CA . ASN A 1 233 ? 32.136 51.242 13.339 1.00 16.85 232 ASN A CA 1
ATOM 1869 C C . ASN A 1 233 ? 31.307 51.268 12.050 1.00 17.28 232 ASN A C 1
ATOM 1870 O O . ASN A 1 233 ? 31.674 50.650 11.078 1.00 18.08 232 ASN A O 1
ATOM 1875 N N . ALA A 1 234 ? 30.199 52.003 12.046 1.00 17.00 233 ALA A N 1
ATOM 1876 C CA . ALA A 1 234 ? 29.462 52.209 10.821 1.00 17.00 233 ALA A CA 1
ATOM 1877 C C . ALA A 1 234 ? 30.192 53.216 9.923 1.00 17.09 233 ALA A C 1
ATOM 1878 O O . ALA A 1 234 ? 30.371 52.974 8.730 1.00 17.08 233 ALA A O 1
ATOM 1880 N N . VAL A 1 235 ? 30.592 54.353 10.489 1.00 17.05 234 VAL A N 1
ATOM 1881 C CA . VAL A 1 235 ? 31.156 55.421 9.673 1.00 17.62 234 VAL A CA 1
ATOM 1882 C C . VAL A 1 235 ? 32.599 55.156 9.257 1.00 18.40 234 VAL A C 1
ATOM 1883 O O . VAL A 1 235 ? 33.020 55.638 8.231 1.00 18.22 234 VAL A O 1
ATOM 1887 N N . THR A 1 236 ? 33.344 54.390 10.052 1.00 19.88 235 THR A N 1
ATOM 1888 C CA . THR A 1 236 ? 34.814 54.169 9.774 1.00 21.43 235 THR A CA 1
ATOM 1889 C C . THR A 1 236 ? 35.089 52.960 8.877 1.00 23.05 235 THR A C 1
ATOM 1890 O O . THR A 1 236 ? 36.217 52.773 8.412 1.00 23.83 235 THR A O 1
ATOM 1894 N N . ASN A 1 237 ? 34.100 52.105 8.717 1.00 23.69 236 ASN A N 1
ATOM 1895 C CA . ASN A 1 237 ? 34.184 51.001 7.777 1.00 24.31 236 ASN A CA 1
ATOM 1896 C C . ASN A 1 237 ? 33.585 51.494 6.510 1.00 24.61 236 ASN A C 1
ATOM 1897 O O . ASN A 1 237 ? 32.390 51.516 6.369 1.00 24.88 236 ASN A O 1
ATOM 1898 N N . ILE A 1 238 ? 34.434 51.958 5.586 1.00 24.70 237 ILE A N 1
ATOM 1899 C CA . ILE A 1 238 ? 33.947 52.740 4.449 1.00 24.78 237 ILE A CA 1
ATOM 1900 C C . ILE A 1 238 ? 33.360 51.897 3.369 1.00 25.10 237 ILE A C 1
ATOM 1901 O O . ILE A 1 238 ? 32.634 52.397 2.545 1.00 25.75 237 ILE A O 1
ATOM 1906 N N . GLY A 1 239 ? 33.641 50.598 3.397 1.00 25.12 238 GLY A N 1
ATOM 1907 C CA . GLY A 1 239 ? 33.013 49.664 2.477 1.00 25.07 238 GLY A CA 1
ATOM 1908 C C . GLY A 1 239 ? 33.858 49.349 1.270 1.00 25.03 238 GLY A C 1
ATOM 1909 O O . GLY A 1 239 ? 34.990 49.815 1.157 1.00 25.10 238 GLY A O 1
ATOM 1910 N N . ASP A 1 240 ? 33.291 48.537 0.353 1.00 25.00 239 ASP A N 1
ATOM 1911 C CA . ASP A 1 240 ? 33.984 48.114 -0.905 1.00 24.83 239 ASP A CA 1
ATOM 1912 C C . ASP A 1 240 ? 35.320 47.400 -0.638 1.00 23.78 239 ASP A C 1
ATOM 1913 O O . ASP A 1 240 ? 36.223 47.415 -1.484 1.00 23.67 239 ASP A O 1
ATOM 1918 N N . ASP A 1 241 ? 35.407 46.722 0.513 1.00 22.70 240 ASP A N 1
ATOM 1919 C CA . ASP A 1 241 ? 36.621 46.044 0.923 1.00 21.76 240 ASP A CA 1
ATOM 1920 C C . ASP A 1 241 ? 37.852 46.995 0.874 1.00 20.35 240 ASP A C 1
ATOM 1921 O O . ASP A 1 241 ? 38.930 46.621 0.411 1.00 20.93 240 ASP A O 1
ATOM 1926 N N . LEU A 1 242 ? 37.641 48.231 1.288 1.00 18.06 241 LEU A N 1
ATOM 1927 C CA . LEU A 1 242 ? 38.710 49.172 1.470 1.00 16.49 241 LEU A CA 1
ATOM 1928 C C . LEU A 1 242 ? 38.966 49.274 2.973 1.00 15.04 241 LEU A C 1
ATOM 1929 O O . LEU A 1 242 ? 38.078 49.654 3.730 1.00 14.90 241 LEU A O 1
ATOM 1934 N N . LYS A 1 243 ? 40.160 48.898 3.392 1.00 14.09 242 LYS A N 1
ATOM 1935 C CA . LYS A 1 243 ? 40.465 48.751 4.808 1.00 13.31 242 LYS A CA 1
ATOM 1936 C C . LYS A 1 243 ? 41.850 49.185 5.101 1.00 13.08 242 LYS A C 1
ATOM 1937 O O . LYS A 1 243 ? 42.714 49.196 4.210 1.00 12.94 242 LYS A O 1
ATOM 1943 N N . ILE A 1 244 ? 42.081 49.542 6.362 1.00 13.09 243 ILE A N 1
ATOM 1944 C CA . ILE A 1 244 ? 43.402 49.809 6.855 1.00 13.15 243 ILE A CA 1
ATOM 1945 C C . ILE A 1 244 ? 43.653 48.936 8.102 1.00 13.14 243 ILE A C 1
ATOM 1946 O O . ILE A 1 244 ? 42.763 48.208 8.553 1.00 12.81 243 ILE A O 1
ATOM 1951 N N . VAL A 1 245 ? 44.880 48.974 8.604 1.00 13.34 244 VAL A N 1
ATOM 1952 C CA . VAL A 1 245 ? 45.249 48.231 9.809 1.00 13.92 244 VAL A CA 1
ATOM 1953 C C . VAL A 1 245 ? 45.477 49.241 10.908 1.00 14.90 244 VAL A C 1
ATOM 1954 O O . VAL A 1 245 ? 46.371 50.053 10.821 1.00 14.20 244 VAL A O 1
ATOM 1958 N N . ARG A 1 246 ? 44.649 49.180 11.945 1.00 16.67 245 ARG A N 1
ATOM 1959 C CA . ARG A 1 246 ? 44.569 50.255 12.926 1.00 19.24 245 ARG A CA 1
ATOM 1960 C C . ARG A 1 246 ? 44.980 49.764 14.309 1.00 21.19 245 ARG A C 1
ATOM 1961 O O . ARG A 1 246 ? 44.653 48.644 14.703 1.00 21.98 245 ARG A O 1
ATOM 1969 N N . ALA A 1 247 ? 45.650 50.625 15.070 1.00 22.15 246 ALA A N 1
ATOM 1970 C CA . ALA A 1 247 ? 45.519 50.619 16.531 1.00 23.05 246 ALA A CA 1
ATOM 1971 C C . ALA A 1 247 ? 44.774 51.835 17.081 1.00 23.47 246 ALA A C 1
ATOM 1972 O O . ALA A 1 247 ? 44.732 52.895 16.456 1.00 23.24 246 ALA A O 1
ATOM 1974 N N . ASN A 1 248 ? 44.170 51.655 18.251 1.00 23.64 247 ASN A N 1
ATOM 1975 C CA . ASN A 1 248 ? 43.763 52.761 19.100 1.00 23.62 247 ASN A CA 1
ATOM 1976 C C . ASN A 1 248 ? 44.285 52.581 20.524 1.00 22.93 247 ASN A C 1
ATOM 1977 O O . ASN A 1 248 ? 43.538 52.165 21.422 1.00 23.57 247 ASN A O 1
ATOM 1990 N N . PRO A 1 250 ? 45.584 52.948 24.186 1.00 13.74 249 PRO A N 1
ATOM 1991 C CA . PRO A 1 250 ? 45.341 53.762 25.354 1.00 12.81 249 PRO A CA 1
ATOM 1992 C C . PRO A 1 250 ? 46.600 54.493 25.851 1.00 11.82 249 PRO A C 1
ATOM 1993 O O . PRO A 1 250 ? 47.688 53.944 25.819 1.00 11.35 249 PRO A O 1
ATOM 1997 N N . PHE A 1 251 ? 46.421 55.725 26.306 1.00 11.23 250 PHE A N 1
ATOM 1998 C CA . PHE A 1 251 ? 47.436 56.413 27.108 1.00 11.18 250 PHE A CA 1
ATOM 1999 C C . PHE A 1 251 ? 46.726 57.267 28.149 1.00 10.88 250 PHE A C 1
ATOM 2000 O O . PHE A 1 251 ? 45.554 57.650 27.963 1.00 10.93 250 PHE A O 1
ATOM 2008 N N . ALA A 1 252 ? 47.386 57.512 29.273 1.00 11.13 251 ALA A N 1
ATOM 2009 C CA . ALA A 1 252 ? 46.743 58.271 30.339 1.00 11.23 251 ALA A CA 1
ATOM 2010 C C . ALA A 1 252 ? 47.660 58.778 31.380 1.00 11.30 251 ALA A C 1
ATOM 2011 O O . ALA A 1 252 ? 48.678 58.141 31.703 1.00 11.84 251 ALA A O 1
ATOM 2013 N N . ASN A 1 253 ? 47.281 59.930 31.931 1.00 11.22 252 ASN A N 1
ATOM 2014 C CA A ASN A 1 253 ? 47.821 60.438 33.200 0.50 11.06 252 ASN A CA 1
ATOM 2015 C CA B ASN A 1 253 ? 47.820 60.398 33.193 0.50 11.12 252 ASN A CA 1
ATOM 2016 C C . ASN A 1 253 ? 46.628 60.648 34.121 1.00 10.65 252 ASN A C 1
ATOM 2017 O O . ASN A 1 253 ? 46.044 61.722 34.143 1.00 10.86 252 ASN A O 1
ATOM 2026 N N . THR A 1 254 ? 46.193 59.583 34.787 1.00 10.03 253 THR A N 1
ATOM 2027 C CA . THR A 1 254 ? 44.948 59.614 35.554 1.00 10.15 253 THR A CA 1
ATOM 2028 C C . THR A 1 254 ? 44.962 60.635 36.690 1.00 10.23 253 THR A C 1
ATOM 2029 O O . THR A 1 254 ? 43.940 61.149 37.059 1.00 10.41 253 THR A O 1
ATOM 2033 N N . SER A 1 255 ? 46.146 60.928 37.224 1.00 10.12 254 SER A N 1
ATOM 2034 C CA . SER A 1 255 ? 46.252 61.870 38.337 1.00 10.19 254 SER A CA 1
ATOM 2035 C C . SER A 1 255 ? 45.784 63.262 37.903 1.00 10.77 254 SER A C 1
ATOM 2036 O O . SER A 1 255 ? 45.286 64.034 38.717 1.00 10.70 254 SER A O 1
ATOM 2039 N N . LYS A 1 256 ? 45.912 63.546 36.589 1.00 11.26 255 LYS A N 1
ATOM 2040 C CA . LYS A 1 256 ? 45.457 64.826 35.984 1.00 11.99 255 LYS A CA 1
ATOM 2041 C C . LYS A 1 256 ? 44.116 64.674 35.283 1.00 12.17 255 LYS A C 1
ATOM 2042 O O . LYS A 1 256 ? 43.629 65.620 34.633 1.00 12.49 255 LYS A O 1
ATOM 2046 N N . GLY A 1 257 ? 43.509 63.503 35.412 1.00 12.16 256 GLY A N 1
ATOM 2047 C CA . GLY A 1 257 ? 42.250 63.215 34.748 1.00 12.18 256 GLY A CA 1
ATOM 2048 C C . GLY A 1 257 ? 42.371 63.169 33.233 1.00 12.47 256 GLY A C 1
ATOM 2049 O O . GLY A 1 257 ? 41.400 63.419 32.528 1.00 12.88 256 GLY A O 1
ATOM 2050 N N . GLU A 1 258 ? 43.560 62.816 32.734 1.00 12.37 257 GLU A N 1
ATOM 2051 C CA A GLU A 1 258 ? 43.840 62.806 31.281 0.50 12.58 257 GLU A CA 1
ATOM 2052 C CA B GLU A 1 258 ? 43.814 62.818 31.300 0.50 12.49 257 GLU A CA 1
ATOM 2053 C C . GLU A 1 258 ? 43.752 61.403 30.735 1.00 12.36 257 GLU A C 1
ATOM 2054 O O . GLU A 1 258 ? 44.536 60.534 31.117 1.00 12.42 257 GLU A O 1
ATOM 2065 N N . TYR A 1 259 ? 42.801 61.185 29.821 1.00 12.03 258 TYR A N 1
ATOM 2066 C CA . TYR A 1 259 ? 42.584 59.882 29.204 1.00 11.63 258 TYR A CA 1
ATOM 2067 C C . TYR A 1 259 ? 42.564 60.062 27.708 1.00 11.75 258 TYR A C 1
ATOM 2068 O O . TYR A 1 259 ? 41.836 60.933 27.191 1.00 12.02 258 TYR A O 1
ATOM 2077 N N . GLY A 1 260 ? 43.339 59.252 27.004 1.00 11.67 259 GLY A N 1
ATOM 2078 C CA . GLY A 1 260 ? 43.432 59.383 25.553 1.00 11.94 259 GLY A CA 1
ATOM 2079 C C . GLY A 1 260 ? 43.583 58.093 24.771 1.00 11.75 259 GLY A C 1
ATOM 2080 O O . GLY A 1 260 ? 43.788 57.017 25.327 1.00 11.37 259 GLY A O 1
ATOM 2081 N N . THR A 1 261 ? 43.396 58.223 23.459 1.00 11.78 260 THR A N 1
ATOM 2082 C CA . THR A 1 261 ? 43.616 57.161 22.507 1.00 12.11 260 THR A CA 1
ATOM 2083 C C . THR A 1 261 ? 44.618 57.669 21.481 1.00 12.06 260 THR A C 1
ATOM 2084 O O . THR A 1 261 ? 44.453 58.764 20.922 1.00 12.35 260 THR A O 1
ATOM 2088 N N . TYR A 1 262 ? 45.676 56.903 21.255 1.00 11.76 261 TYR A N 1
ATOM 2089 C CA . TYR A 1 262 ? 46.611 57.211 20.205 1.00 11.60 261 TYR A CA 1
ATOM 2090 C C . TYR A 1 262 ? 46.256 56.358 18.999 1.00 11.42 261 TYR A C 1
ATOM 2091 O O . TYR A 1 262 ? 46.452 55.143 19.002 1.00 11.50 261 TYR A O 1
ATOM 2100 N N . PHE A 1 263 ? 45.623 56.991 18.017 1.00 11.45 262 PHE A N 1
ATOM 2101 C CA . PHE A 1 263 ? 45.265 56.328 16.787 1.00 11.61 262 PHE A CA 1
ATOM 2102 C C . PHE A 1 263 ? 46.454 56.216 15.883 1.00 11.17 262 PHE A C 1
ATOM 2103 O O . PHE A 1 263 ? 47.178 57.205 15.654 1.00 11.08 262 PHE A O 1
ATOM 2111 N N . ILE A 1 264 ? 46.671 55.018 15.343 1.00 10.96 263 ILE A N 1
ATOM 2112 C CA . ILE A 1 264 ? 47.660 54.827 14.314 1.00 10.84 263 ILE A CA 1
ATOM 2113 C C . ILE A 1 264 ? 47.093 53.833 13.286 1.00 10.98 263 ILE A C 1
ATOM 2114 O O . ILE A 1 264 ? 46.600 52.769 13.642 1.00 11.45 263 ILE A O 1
ATOM 2119 N N . GLY A 1 265 ? 47.107 54.236 12.022 1.00 11.03 264 GLY A N 1
ATOM 2120 C CA . GLY A 1 265 ? 46.523 53.455 10.947 1.00 10.86 264 GLY A CA 1
ATOM 2121 C C . GLY A 1 265 ? 47.476 53.326 9.786 1.00 10.73 264 GLY A C 1
ATOM 2122 O O . GLY A 1 265 ? 47.943 54.341 9.238 1.00 10.68 264 GLY A O 1
ATOM 2123 N N . TYR A 1 266 ? 47.827 52.087 9.464 1.00 10.62 265 TYR A N 1
ATOM 2124 C CA . TYR A 1 266 ? 48.684 51.766 8.329 1.00 10.67 265 TYR A CA 1
ATOM 2125 C C . TYR A 1 266 ? 47.834 51.382 7.116 1.00 10.35 265 TYR A C 1
ATOM 2126 O O . TYR A 1 266 ? 46.889 50.542 7.218 1.00 10.38 265 TYR A O 1
ATOM 2135 N N . ALA A 1 267 ? 48.174 51.944 5.950 1.00 10.12 266 ALA A N 1
ATOM 2136 C CA . ALA A 1 267 ? 47.358 51.735 4.736 1.00 10.01 266 ALA A CA 1
ATOM 2137 C C . ALA A 1 267 ? 48.197 51.609 3.495 1.00 10.39 266 ALA A C 1
ATOM 2138 O O . ALA A 1 267 ? 49.158 52.370 3.297 1.00 10.24 266 ALA A O 1
ATOM 2140 N N . SER A 1 268 ? 47.756 50.729 2.601 1.00 10.67 267 SER A N 1
ATOM 2141 C CA . SER A 1 268 ? 48.329 50.605 1.259 1.00 11.38 267 SER A CA 1
ATOM 2142 C C . SER A 1 268 ? 48.090 51.898 0.440 1.00 11.59 267 SER A C 1
ATOM 2143 O O . SER A 1 268 ? 48.818 52.190 -0.503 1.00 12.06 267 SER A O 1
ATOM 2146 N N . THR A 1 269 ? 46.994 52.580 0.747 1.00 11.70 268 THR A N 1
ATOM 2147 C CA . THR A 1 269 ? 46.6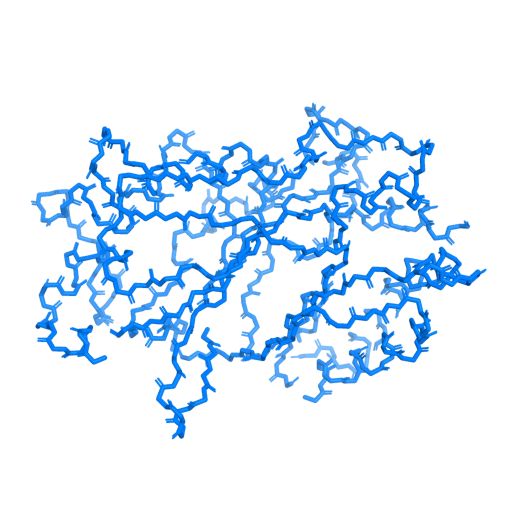63 53.851 0.121 1.00 11.57 268 THR A CA 1
ATOM 2148 C C . THR A 1 269 ? 46.072 54.805 1.145 1.00 11.59 268 THR A C 1
ATOM 2149 O O . THR A 1 269 ? 45.076 54.491 1.809 1.00 11.20 268 THR A O 1
ATOM 2153 N N . PHE A 1 270 ? 46.660 55.981 1.265 1.00 11.62 269 PHE A N 1
ATOM 2154 C CA . PHE A 1 270 ? 46.165 56.955 2.220 1.00 11.58 269 PHE A CA 1
ATOM 2155 C C . PHE A 1 270 ? 44.726 57.426 1.891 1.00 11.53 269 PHE A C 1
ATOM 2156 O O . PHE A 1 270 ? 44.010 57.850 2.766 1.00 11.72 269 PHE A O 1
ATOM 2164 N N . SER A 1 271 ? 44.317 57.267 0.629 1.00 11.13 270 SER A N 1
ATOM 2165 C CA . SER A 1 271 ? 42.961 57.636 0.205 1.00 10.87 270 SER A CA 1
ATOM 2166 C C . SER A 1 271 ? 41.885 56.924 1.048 1.00 10.71 270 SER A C 1
ATOM 2167 O O . SER A 1 271 ? 40.844 57.483 1.312 1.00 10.57 270 SER A O 1
ATOM 2170 N N . THR A 1 272 ? 42.166 55.720 1.498 1.00 10.83 271 THR A N 1
ATOM 2171 C CA . THR A 1 272 ? 41.212 54.999 2.333 1.00 10.84 271 THR A CA 1
ATOM 2172 C C . THR A 1 272 ? 41.106 55.658 3.701 1.00 10.97 271 THR A C 1
ATOM 2173 O O . THR A 1 272 ? 39.999 55.910 4.216 1.00 10.95 271 THR A O 1
ATOM 2177 N N . THR A 1 273 ? 42.253 55.935 4.293 1.00 11.21 272 THR A N 1
ATOM 2178 C CA . THR A 1 273 ? 42.292 56.593 5.587 1.00 11.38 272 THR A CA 1
ATOM 2179 C C . THR A 1 273 ? 41.614 57.953 5.503 1.00 11.64 272 THR A C 1
ATOM 2180 O O . THR A 1 273 ? 40.811 58.310 6.370 1.00 11.58 272 THR A O 1
ATOM 2184 N N . ARG A 1 274 ? 41.875 58.672 4.428 1.00 12.04 273 ARG A N 1
ATOM 2185 C CA A ARG A 1 274 ? 41.312 59.999 4.287 0.70 12.41 273 ARG A CA 1
ATOM 2186 C CA B ARG A 1 274 ? 41.319 60.004 4.230 0.30 12.12 273 ARG A CA 1
ATOM 2187 C C . ARG A 1 274 ? 39.796 59.929 4.113 1.00 12.01 273 ARG A C 1
ATOM 2188 O O . ARG A 1 274 ? 39.079 60.722 4.696 1.00 12.28 273 ARG A O 1
ATOM 2203 N N . ARG A 1 275 ? 39.307 58.922 3.396 1.00 11.84 274 ARG A N 1
ATOM 2204 C CA . ARG A 1 275 ? 37.864 58.756 3.235 1.00 11.97 274 ARG A CA 1
ATOM 2205 C C . ARG A 1 275 ? 37.186 58.438 4.569 1.00 11.99 274 ARG A C 1
ATOM 2206 O O . ARG A 1 275 ? 36.098 58.939 4.861 1.00 11.83 274 ARG A O 1
ATOM 2227 N N . LEU A 1 277 ? 38.333 59.397 7.491 1.00 11.94 276 LEU A N 1
ATOM 2228 C CA . LEU A 1 277 ? 38.345 60.657 8.208 1.00 12.04 276 LEU A CA 1
ATOM 2229 C C . LEU A 1 277 ? 37.236 61.595 7.726 1.00 12.17 276 LEU A C 1
ATOM 2230 O O . LEU A 1 277 ? 36.626 62.297 8.532 1.00 12.50 276 LEU A O 1
ATOM 2235 N N . GLU A 1 278 ? 37.013 61.647 6.416 1.00 12.42 277 GLU A N 1
ATOM 2236 C CA . GLU A 1 278 ? 35.883 62.451 5.877 1.00 12.92 277 GLU A CA 1
ATOM 2237 C C . GLU A 1 278 ? 34.554 61.957 6.475 1.00 12.87 277 GLU A C 1
ATOM 2238 O O . GLU A 1 278 ? 33.732 62.762 6.943 1.00 13.10 277 GLU A O 1
ATOM 2244 N N . ASN A 1 279 ? 34.344 60.638 6.463 1.00 12.77 278 ASN A N 1
ATOM 2245 C CA . ASN A 1 279 ? 33.129 60.061 7.028 1.00 12.93 278 ASN A CA 1
ATOM 2246 C C . ASN A 1 279 ? 32.950 60.446 8.504 1.00 13.00 278 ASN A C 1
ATOM 2247 O O . ASN A 1 279 ? 31.832 60.632 8.970 1.00 13.04 278 ASN A O 1
ATOM 2260 N N . PHE A 1 281 ? 34.497 63.125 10.300 1.00 13.18 280 PHE A N 1
ATOM 2261 C CA . PHE A 1 281 ? 34.512 64.549 10.673 1.00 13.22 280 PHE A CA 1
ATOM 2262 C C . PHE A 1 281 ? 33.531 65.397 9.888 1.00 13.27 280 PHE A C 1
ATOM 2263 O O . PHE A 1 281 ? 33.025 66.383 10.407 1.00 13.85 280 PHE A O 1
ATOM 2271 N N . ILE A 1 282 ? 33.311 65.052 8.631 1.00 13.10 281 ILE A N 1
ATOM 2272 C CA A ILE A 1 282 ? 32.322 65.765 7.804 0.50 12.97 281 ILE A CA 1
ATOM 2273 C CA B ILE A 1 282 ? 32.326 65.760 7.791 0.50 12.98 281 ILE A CA 1
ATOM 2274 C C . ILE A 1 282 ? 30.989 65.036 7.838 1.00 12.59 281 ILE A C 1
ATOM 2275 O O . ILE A 1 282 ? 29.917 65.667 8.010 1.00 12.36 281 ILE A O 1
ATOM 2284 N N . GLY A 1 283 ? 31.046 63.716 7.689 1.00 12.06 282 GLY A N 1
ATOM 2285 C CA . GLY A 1 283 ? 29.860 62.886 7.639 1.00 11.79 282 GLY A CA 1
ATOM 2286 C C . GLY A 1 283 ? 29.516 62.470 6.218 1.00 11.51 282 GLY A C 1
ATOM 2287 O O . GLY A 1 283 ? 29.668 63.251 5.266 1.00 11.37 282 GLY A O 1
ATOM 2288 N N . SER A 1 284 ? 29.080 61.226 6.078 1.00 11.45 283 SER A N 1
ATOM 2289 C CA . SER A 1 284 ? 28.506 60.738 4.854 1.00 11.46 283 SER A CA 1
ATOM 2290 C C . SER A 1 284 ? 27.132 60.177 5.150 1.00 11.05 283 SER A C 1
ATOM 2291 O O . SER A 1 284 ? 27.024 59.147 5.777 1.00 10.98 283 SER A O 1
ATOM 2294 N N . PRO A 1 285 ? 26.064 60.920 4.792 1.00 10.45 284 PRO A N 1
ATOM 2295 C CA . PRO A 1 285 ? 26.079 62.240 4.158 1.00 10.46 284 PRO A CA 1
ATOM 2296 C C . PRO A 1 285 ? 26.540 63.320 5.148 1.00 10.50 284 PRO A C 1
ATOM 2297 O O . PRO A 1 285 ? 26.692 63.043 6.337 1.00 10.48 284 PRO A O 1
ATOM 2301 N N . ALA A 1 286 ? 26.775 64.521 4.653 1.00 10.70 285 ALA A N 1
ATOM 2302 C CA . ALA A 1 286 ? 27.274 65.612 5.498 1.00 11.02 285 ALA A CA 1
ATOM 2303 C C . ALA A 1 286 ? 26.406 65.768 6.741 1.00 11.05 285 ALA A C 1
ATOM 2304 O O . ALA A 1 286 ? 25.178 65.840 6.651 1.00 11.10 285 ALA A O 1
ATOM 2306 N N . GLY A 1 287 ? 27.053 65.815 7.895 1.00 11.25 286 GLY A N 1
ATOM 2307 C CA . GLY A 1 287 ? 26.345 65.926 9.168 1.00 11.66 286 GLY A CA 1
ATOM 2308 C C . GLY A 1 287 ? 26.238 64.610 9.901 1.00 12.02 286 GLY A C 1
ATOM 2309 O O . GLY A 1 287 ? 26.032 64.591 11.101 1.00 12.62 286 GLY A O 1
ATOM 2310 N N . ASN A 1 288 ? 26.399 63.491 9.176 1.00 12.05 287 ASN A N 1
ATOM 2311 C CA . ASN A 1 288 ? 26.341 62.157 9.781 1.00 12.14 287 ASN A CA 1
ATOM 2312 C C . ASN A 1 288 ? 27.693 61.777 10.390 1.00 12.61 287 ASN A C 1
ATOM 2313 O O . ASN A 1 288 ? 28.326 60.795 9.982 1.00 12.90 287 ASN A O 1
ATOM 2318 N N . THR A 1 289 ? 28.146 62.593 11.327 1.00 12.83 288 THR A N 1
ATOM 2319 C CA . THR A 1 289 ? 29.491 62.465 11.871 1.00 13.15 288 THR A CA 1
ATOM 2320 C C . THR A 1 289 ? 29.595 61.305 12.886 1.00 12.96 288 THR A C 1
ATOM 2321 O O . THR A 1 289 ? 28.580 60.850 13.446 1.00 12.88 288 THR A O 1
ATOM 2325 N N . ASP A 1 290 ? 30.817 60.824 13.080 1.00 12.60 289 ASP A N 1
ATOM 2326 C CA . ASP A 1 290 ? 31.111 59.798 14.085 1.00 13.05 289 ASP A CA 1
ATOM 2327 C C . ASP A 1 290 ? 30.652 60.263 15.476 1.00 12.99 289 ASP A C 1
ATOM 2328 O O . ASP A 1 290 ? 31.126 61.285 16.007 1.00 12.90 289 ASP A O 1
ATOM 2333 N N . ARG A 1 291 ? 29.718 59.546 16.054 1.00 13.03 290 ARG A N 1
ATOM 2334 C CA A ARG A 1 291 ? 29.194 59.894 17.363 0.50 12.89 290 ARG A CA 1
ATOM 2335 C CA B ARG A 1 291 ? 29.204 59.911 17.370 0.50 12.92 290 ARG A CA 1
ATOM 2336 C C . ARG A 1 291 ? 30.295 59.857 18.444 1.00 12.80 290 ARG A C 1
ATOM 2337 O O . ARG A 1 291 ? 30.227 60.569 19.422 1.00 12.72 290 ARG A O 1
ATOM 2352 N N . LEU A 1 292 ? 31.311 59.042 18.229 1.00 12.57 291 LEU A N 1
ATOM 2353 C CA . LEU A 1 292 ? 32.415 58.947 19.196 1.00 12.62 291 LEU A CA 1
ATOM 2354 C C . LEU A 1 292 ? 33.185 60.253 19.286 1.00 12.50 291 LEU A C 1
ATOM 2355 O O . LEU A 1 292 ? 33.806 60.535 20.305 1.00 12.79 291 LEU A O 1
ATOM 2360 N N . LEU A 1 293 ? 33.097 61.084 18.250 1.00 12.43 292 LEU A N 1
ATOM 2361 C CA . LEU A 1 293 ? 33.738 62.404 18.298 1.00 12.56 292 LEU A CA 1
ATOM 2362 C C . LEU A 1 293 ? 33.037 63.372 19.275 1.00 12.98 292 LEU A C 1
ATOM 2363 O O . LEU A 1 293 ? 33.612 64.375 19.660 1.00 13.27 292 LEU A O 1
ATOM 2368 N N . ASP A 1 294 ? 31.845 63.012 19.741 1.00 13.14 293 ASP A N 1
ATOM 2369 C CA . ASP A 1 294 ? 31.189 63.787 20.782 1.00 13.59 293 ASP A CA 1
ATOM 2370 C C . ASP A 1 294 ? 31.906 63.569 22.139 1.00 13.79 293 ASP A C 1
ATOM 2371 O O . ASP A 1 294 ? 31.627 64.256 23.104 1.00 14.43 293 ASP A O 1
ATOM 2376 N N . PHE A 1 295 ? 32.822 62.598 22.190 1.00 13.40 294 PHE A N 1
ATOM 2377 C CA . PHE A 1 295 ? 33.523 62.260 23.424 1.00 13.29 294 PHE A CA 1
ATOM 2378 C C . PHE A 1 295 ? 35.020 62.238 23.247 1.00 13.20 294 PHE A C 1
ATOM 2379 O O . PHE A 1 295 ? 35.756 61.881 24.179 1.00 13.09 294 PHE A O 1
ATOM 2387 N N . SER A 1 296 ? 35.482 62.632 22.061 1.00 13.19 295 SER A N 1
ATOM 2388 C CA . SER A 1 296 ? 36.894 62.491 21.683 1.00 13.65 295 SER A CA 1
ATOM 2389 C C . SER A 1 296 ? 37.344 63.666 20.832 1.00 14.11 295 SER A C 1
ATOM 2390 O O . SER A 1 296 ? 36.793 63.898 19.765 1.00 14.76 295 SER A O 1
ATOM 2393 N N . THR A 1 297 ? 38.435 64.314 21.228 1.00 14.09 296 THR A N 1
ATOM 2394 C CA . THR A 1 297 ? 38.943 65.456 20.501 1.00 14.19 296 THR A CA 1
ATOM 2395 C C . THR A 1 297 ? 40.314 65.168 19.919 1.00 14.02 296 THR A C 1
ATOM 2396 O O . THR A 1 297 ? 41.235 64.818 20.651 1.00 13.97 296 THR A O 1
ATOM 2400 N N . ALA A 1 298 ? 40.443 65.307 18.588 1.00 14.00 297 ALA A N 1
ATOM 2401 C CA . ALA A 1 298 ? 41.732 65.142 17.917 1.00 14.18 297 ALA A CA 1
ATOM 2402 C C . ALA A 1 298 ? 42.600 66.373 18.172 1.00 14.10 297 ALA A C 1
ATOM 2403 O O . ALA A 1 298 ? 42.182 67.492 17.896 1.00 14.38 297 ALA A O 1
ATOM 2405 N N . ILE A 1 299 ? 43.812 66.157 18.700 1.00 14.06 298 ILE A N 1
ATOM 2406 C CA . ILE A 1 299 ? 44.728 67.247 18.970 1.00 14.19 298 ILE A CA 1
ATOM 2407 C C . ILE A 1 299 ? 46.038 67.179 18.134 1.00 13.78 298 ILE A C 1
ATOM 2408 O O . ILE A 1 299 ? 46.840 68.124 18.155 1.00 14.05 298 ILE A O 1
ATOM 2413 N N . THR A 1 300 ? 46.252 66.067 17.431 1.00 13.10 299 THR A N 1
ATOM 2414 C CA . THR A 1 300 ? 47.333 65.961 16.424 1.00 12.54 299 THR A CA 1
ATOM 2415 C C . THR A 1 300 ? 46.826 65.208 15.216 1.00 11.90 299 THR A C 1
ATOM 2416 O O . THR A 1 300 ? 45.760 64.550 15.268 1.00 11.99 299 THR A O 1
ATOM 2420 N N . GLY A 1 301 ? 47.545 65.330 14.121 1.00 11.53 300 GLY A N 1
ATOM 2421 C CA . GLY A 1 301 ? 47.227 64.617 12.894 1.00 11.70 300 GLY A CA 1
ATOM 2422 C C . GLY A 1 301 ? 48.346 64.758 11.909 1.00 11.69 300 GLY A C 1
ATOM 2423 O O . GLY A 1 301 ? 48.652 65.853 11.476 1.00 11.95 300 GLY A O 1
ATOM 2424 N N . THR A 1 302 ? 49.008 63.648 11.596 1.00 11.36 301 THR A N 1
ATOM 2425 C CA . THR A 1 302 ? 50.176 63.683 10.717 1.00 11.20 301 THR A CA 1
ATOM 2426 C C . THR A 1 302 ? 50.292 62.410 9.884 1.00 10.92 301 THR A C 1
ATOM 2427 O O . THR A 1 302 ? 50.093 61.286 10.390 1.00 10.86 301 THR A O 1
ATOM 2431 N N . LEU A 1 303 ? 50.643 62.597 8.606 1.00 10.59 302 LEU A N 1
ATOM 2432 C CA . LEU A 1 303 ? 50.911 61.488 7.688 1.00 10.59 302 LEU A CA 1
ATOM 2433 C C . LEU A 1 303 ? 52.417 61.228 7.557 1.00 10.60 302 LEU A C 1
ATOM 2434 O O . LEU A 1 303 ? 53.213 62.159 7.389 1.00 11.05 302 LEU A O 1
ATOM 2439 N N . PHE A 1 304 ? 52.785 59.961 7.595 1.00 10.95 303 PHE A N 1
ATOM 2440 C CA . PHE A 1 304 ? 54.163 59.538 7.345 1.00 10.96 303 PHE A CA 1
ATOM 2441 C C . PHE A 1 304 ? 54.202 58.396 6.328 1.00 10.96 303 PHE A C 1
ATOM 2442 O O . PHE A 1 304 ? 53.274 57.606 6.230 1.00 11.23 303 PHE A O 1
ATOM 2450 N N . PHE A 1 305 ? 55.304 58.317 5.616 1.00 10.90 304 PHE A N 1
ATOM 2451 C CA . PHE A 1 305 ? 55.591 57.227 4.727 1.00 10.84 304 PHE A CA 1
ATOM 2452 C C . PHE A 1 305 ? 56.602 56.288 5.372 1.00 10.89 304 PHE A C 1
ATOM 2453 O O . PHE A 1 305 ? 57.699 56.706 5.774 1.00 10.66 304 PHE A O 1
ATOM 2461 N N . VAL A 1 306 ? 56.234 55.015 5.421 1.00 11.21 305 VAL A N 1
ATOM 2462 C CA . VAL A 1 306 ? 57.023 53.972 5.993 1.00 11.77 305 VAL A CA 1
ATOM 2463 C C . VAL A 1 306 ? 57.611 53.102 4.848 1.00 11.92 305 VAL A C 1
ATOM 2464 O O . VAL A 1 306 ? 56.891 52.290 4.247 1.00 12.42 305 VAL A O 1
ATOM 2468 N N . PRO A 1 307 ? 58.890 53.301 4.516 1.00 11.84 306 PRO A N 1
ATOM 2469 C CA . PRO A 1 307 ? 59.450 52.581 3.367 1.00 11.58 306 PRO A CA 1
ATOM 2470 C C . PRO A 1 307 ? 59.660 51.097 3.631 1.00 11.60 306 PRO A C 1
ATOM 2471 O O . PRO A 1 307 ? 59.774 50.687 4.765 1.00 11.58 306 PRO A O 1
ATOM 2475 N N . SER A 1 308 ? 59.714 50.301 2.572 1.00 11.32 307 SER A N 1
ATOM 2476 C CA . SER A 1 308 ? 60.128 48.932 2.702 1.00 11.44 307 SER A CA 1
ATOM 2477 C C . SER A 1 308 ? 61.534 48.914 3.314 1.00 11.90 307 SER A C 1
ATOM 2478 O O . SER A 1 308 ? 62.251 49.903 3.256 1.00 12.09 307 SER A O 1
ATOM 2481 N N . TYR A 1 309 ? 61.922 47.791 3.894 1.00 12.01 308 TYR A N 1
ATOM 2482 C CA . TYR A 1 309 ? 63.300 47.649 4.420 1.00 12.43 308 TYR A CA 1
ATOM 2483 C C . TYR A 1 309 ? 64.323 47.864 3.324 1.00 12.95 308 TYR A C 1
ATOM 2484 O O . TYR A 1 309 ? 65.351 48.456 3.557 1.00 13.31 308 TYR A O 1
ATOM 2493 N N . ASP A 1 310 ? 64.046 47.342 2.126 1.00 13.07 309 ASP A N 1
ATOM 2494 C CA . ASP A 1 310 ? 64.969 47.501 0.985 1.00 13.67 309 ASP A CA 1
ATOM 2495 C C . ASP A 1 310 ? 65.232 48.966 0.712 1.00 13.58 309 ASP A C 1
ATOM 2496 O O . ASP A 1 310 ? 66.369 49.386 0.564 1.00 13.30 309 ASP A O 1
ATOM 2501 N N . LEU A 1 311 ? 64.168 49.737 0.606 1.00 13.84 310 LEU A N 1
ATOM 2502 C CA . LEU A 1 311 ? 64.292 51.149 0.333 1.00 14.39 310 LEU A CA 1
ATOM 2503 C C . LEU A 1 311 ? 64.966 51.881 1.487 1.00 15.07 310 LEU A C 1
ATOM 2504 O O . LEU A 1 311 ? 65.824 52.740 1.275 1.00 15.43 310 LEU A O 1
ATOM 2509 N N . LEU A 1 312 ? 64.574 51.546 2.709 1.00 15.52 311 LEU A N 1
ATOM 2510 C CA . LEU A 1 312 ? 65.193 52.120 3.907 1.00 15.94 311 LEU A CA 1
ATOM 2511 C C . LEU A 1 312 ? 66.733 51.969 3.871 1.00 16.22 311 LEU A C 1
ATOM 2512 O O . LEU A 1 312 ? 67.459 52.903 4.156 1.00 16.51 311 LEU A O 1
ATOM 2517 N N . GLY A 1 313 ? 67.201 50.793 3.485 1.00 16.36 312 GLY A N 1
ATOM 2518 C CA . GLY A 1 313 ? 68.625 50.550 3.343 1.00 16.57 312 GLY A CA 1
ATOM 2519 C C . GLY A 1 313 ? 69.264 51.478 2.313 1.00 16.89 312 GLY A C 1
ATOM 2520 O O . GLY A 1 313 ? 70.377 51.983 2.521 1.00 16.99 312 GLY A O 1
ATOM 2521 N N . GLU A 1 314 ? 68.586 51.666 1.179 1.00 17.02 313 GLU A N 1
ATOM 2522 C CA . GLU A 1 314 ? 69.080 52.550 0.133 1.00 17.19 313 GLU A CA 1
ATOM 2523 C C . GLU A 1 314 ? 69.146 53.966 0.629 1.00 17.02 313 GLU A C 1
ATOM 2524 O O . GLU A 1 314 ? 70.049 54.693 0.288 1.00 17.05 313 GLU A O 1
ATOM 2530 N N . LEU A 1 315 ? 68.132 54.371 1.387 1.00 17.06 314 LEU A N 1
ATOM 2531 C CA . LEU A 1 315 ? 68.096 55.709 1.953 1.00 17.08 314 LEU A CA 1
ATOM 2532 C C . LEU A 1 315 ? 69.317 55.970 2.843 1.00 17.36 314 LEU A C 1
ATOM 2533 O O . LEU A 1 315 ? 69.836 57.095 2.890 1.00 17.39 314 LEU A O 1
ATOM 2538 N N . GLY A 1 316 ? 69.810 54.931 3.493 1.00 17.48 315 GLY A N 1
ATOM 2539 C CA . GLY A 1 316 ? 70.904 55.092 4.443 1.00 17.89 315 GLY A CA 1
ATOM 2540 C C . GLY A 1 316 ? 72.299 55.089 3.825 1.00 18.31 315 GLY A C 1
ATOM 2541 O O . GLY A 1 316 ? 73.273 55.358 4.501 1.00 17.87 315 GLY A O 1
ATOM 2542 N N . GLU A 1 317 ? 72.387 54.775 2.539 1.00 19.16 316 GLU A N 1
ATOM 2543 C CA . GLU A 1 317 ? 73.685 54.644 1.871 1.00 20.05 316 GLU A CA 1
ATOM 2544 C C . GLU A 1 317 ? 74.492 55.966 1.858 1.00 20.54 316 GLU A C 1
ATOM 2545 O O . GLU A 1 317 ? 73.952 57.035 1.544 1.00 21.15 316 GLU A O 1
#

Secondary structure (DSSP, 8-state):
-TTPPP-STTPPPPSEEEEEEEEEP--TTHHHHHHHHHHHS-------S-----EE--EEHHHHHHH-TTS---TT-SPPPPEE-SS-EE-----SEEEEEEE---HHHHHHHHHHHHTTTTEEEEEEEEEE----B-TTSSB--TTSS-SSS-HHHHHS--GGGGGGTT-EEEEEEEEEE--TTTTS-HHHHHHHHSB-TTT-PBPPTTTS-TTSHHHHS--STT---EEE--EEEGGGTEEEEEEEEEES-HHHHH------TTTTT---GGGGSEEE---EEEEE--HHHHHHHT-

Radius of gyration: 19.12 Å; Cα contacts (8 Å, |Δi|>4): 700; chains: 1; bounding box: 56×37×47 Å

Solvent-accessible surface area: 13685 Å² total

Foldseek 3Di:
DLPFAAFPFQDDAFQKKKKFFKDFDPDPCQLQLLLQCLQCVVVCVVVVVVVVDKGKFFFALVLCCVNPVPLDDFPQRDQDDWDAAPPAIQDGDDGGDIMMIHYNDCVSVVVVVVSCVSNPPTIDTPDMFMDGQPCCDFPLQAHDQPPQDDDPGDQCVWQFADPVRPSFTSKKKKKKWKKWFDVVSVVDDQLVNCQLAQARRPPRHGHDPVSHDCQHPVNLLCPDPPRDWGWDWWGDDVVVPTTIIMIMTGGNDCVSVVSCCCSQNVVGPSHRSCVVTIHTDYMGMTMIGGSVVSNVSSD